Protein AF-A0A6I8MCB2-F1 (afdb_monomer_lite)

Sequence (271 aa):
MLELLKKLDKKDSIDLNKEIKDISLDENNALFISRYIVENSKSIIREAYEVQNIGEEREISENLLFTLEEIKEKRNIEGIEDINLVQLINRGISKAIENIKVEFSLSDLIAETNLIVIEFYNKFFNTIDKKYVFSVFDVYVSIMQLQVQNKKIKEEYYNSMGILLYAMIQKELALKKSLDTILSEKNISKEYYNLLENHYENYEIDLDQDYEKKASEISKEFEFLYNSFLFDYIDSALLIDYLELSGVKSNLKGDEKEIINLLKRISEFEI

pLDDT: mean 90.1, std 8.57, range [53.59, 98.62]

Organism: NCBI:txid1130046

Foldseek 3Di:
DVVLVVVVVVALEDALLVSCLPPDDDLVRLLVVLCSCQVSVRHYDAFFDDDPDDFPPFDFDPLLVVQLVCLLVVVVCPPPPDPVLLLLLLLLLLLLLVQAFPLDASSVLSVVSNVVSVCCVVPPQVVDPPVCSSSSSNSSSNNVSSSVQSVVLVVVLVVQVLQLLLLVLVLVVVVVDDSVVSCVVVVHDPVSNVVSCVVCVPPDHDSVDDSVVVNVVSVVVSVNRSRHHLDDPVLSVVSSQSSCSVVDPHPPPPCVVVVVSSSRSSRVNND

Structure (mmCIF, N/CA/C/O backbone):
data_AF-A0A6I8MCB2-F1
#
_entry.id   AF-A0A6I8MCB2-F1
#
loop_
_atom_site.group_PDB
_atom_site.id
_atom_site.type_symbol
_atom_site.label_atom_id
_atom_site.label_alt_id
_atom_site.label_comp_id
_atom_site.label_asym_id
_atom_site.label_entity_id
_atom_site.label_seq_id
_atom_site.pdbx_PDB_ins_code
_atom_site.Cartn_x
_atom_site.Cartn_y
_atom_site.Cartn_z
_atom_site.occupancy
_atom_site.B_iso_or_equiv
_atom_site.auth_seq_id
_atom_site.auth_comp_id
_atom_site.auth_asym_id
_atom_site.auth_atom_id
_atom_site.pdbx_PDB_model_num
ATOM 1 N N . MET A 1 1 ? -15.750 -9.135 -5.110 1.00 80.31 1 MET A N 1
ATOM 2 C CA . MET A 1 1 ? -15.397 -9.484 -6.507 1.00 80.31 1 MET A CA 1
ATOM 3 C C . MET A 1 1 ? -16.466 -9.058 -7.523 1.00 80.31 1 MET A C 1
ATOM 5 O O . MET A 1 1 ? -16.229 -8.110 -8.256 1.00 80.31 1 MET A O 1
ATOM 9 N N . LEU A 1 2 ? -17.669 -9.651 -7.542 1.00 79.00 2 LEU A N 1
ATOM 10 C CA . LEU A 1 2 ? -18.753 -9.270 -8.479 1.00 79.00 2 LEU A CA 1
ATOM 11 C C . LEU A 1 2 ? -19.106 -7.770 -8.476 1.00 79.00 2 LEU A C 1
ATOM 13 O O . LEU A 1 2 ? -19.371 -7.195 -9.527 1.00 79.00 2 LEU A O 1
ATOM 17 N N . GLU A 1 3 ? -19.107 -7.126 -7.309 1.00 82.31 3 GLU A N 1
ATOM 18 C CA . GLU A 1 3 ? -19.373 -5.686 -7.208 1.00 82.31 3 GLU A CA 1
ATOM 19 C C . GLU A 1 3 ? -18.261 -4.828 -7.817 1.00 82.31 3 GLU A C 1
ATOM 21 O O . GLU A 1 3 ? -18.563 -3.852 -8.497 1.00 82.31 3 GLU A O 1
ATOM 26 N N . LEU A 1 4 ? -16.997 -5.225 -7.642 1.00 84.38 4 LEU A N 1
ATOM 27 C CA . LEU A 1 4 ? -15.845 -4.546 -8.236 1.00 84.38 4 LEU A CA 1
ATOM 28 C C . LEU A 1 4 ? -15.924 -4.581 -9.770 1.00 84.38 4 LEU A C 1
ATOM 30 O O . LEU A 1 4 ? -15.764 -3.547 -10.410 1.00 84.38 4 LEU A O 1
ATOM 34 N N . LEU A 1 5 ? -16.284 -5.729 -10.356 1.00 84.00 5 LEU A N 1
ATOM 35 C CA . LEU A 1 5 ? -16.492 -5.846 -11.807 1.00 84.00 5 LEU A CA 1
ATOM 36 C C . LEU A 1 5 ? -17.641 -4.971 -12.296 1.00 84.00 5 LEU A C 1
ATOM 38 O O . LEU A 1 5 ? -17.473 -4.207 -13.237 1.00 84.00 5 LEU A O 1
ATOM 42 N N . LYS A 1 6 ? -18.784 -4.988 -11.599 1.00 85.31 6 LYS A N 1
ATOM 43 C CA . LYS A 1 6 ? -19.915 -4.113 -11.944 1.00 85.31 6 LYS A CA 1
ATOM 44 C C . LYS A 1 6 ? -19.546 -2.629 -11.910 1.00 85.31 6 LYS A C 1
ATOM 46 O O . LYS A 1 6 ? -20.150 -1.844 -12.639 1.00 85.31 6 LYS A O 1
ATOM 51 N N . LYS A 1 7 ? -18.625 -2.219 -11.032 1.00 84.81 7 LYS A N 1
ATOM 52 C CA . LYS A 1 7 ? -18.124 -0.840 -10.990 1.00 84.81 7 LYS A CA 1
ATOM 53 C C . LYS A 1 7 ? -17.158 -0.561 -12.143 1.00 84.81 7 LYS A C 1
ATOM 55 O O . LYS A 1 7 ? -17.316 0.468 -12.795 1.00 84.81 7 LYS A O 1
ATOM 60 N N . LEU A 1 8 ? -16.236 -1.483 -12.424 1.00 85.88 8 LEU A N 1
ATOM 61 C CA . LEU A 1 8 ? -15.307 -1.418 -13.558 1.00 85.88 8 LEU A CA 1
ATOM 62 C C . LEU A 1 8 ? -16.030 -1.338 -14.913 1.00 85.88 8 LEU A C 1
ATOM 64 O O . LEU A 1 8 ? -15.591 -0.612 -15.799 1.00 85.88 8 LEU A O 1
ATOM 68 N N . ASP A 1 9 ? -17.172 -2.011 -15.061 1.00 86.94 9 ASP A N 1
ATOM 69 C CA . ASP A 1 9 ? -17.997 -1.943 -16.275 1.00 86.94 9 ASP A CA 1
ATOM 70 C C . ASP A 1 9 ? -18.607 -0.555 -16.497 1.00 86.94 9 ASP A C 1
ATOM 72 O O . ASP A 1 9 ? -18.795 -0.122 -17.631 1.00 86.94 9 ASP A O 1
ATOM 76 N N . LYS A 1 10 ? -18.941 0.146 -15.409 1.00 89.25 10 LYS A N 1
ATOM 77 C CA . LYS A 1 10 ? -19.691 1.411 -15.443 1.00 89.25 10 LYS A CA 1
ATOM 78 C C . LYS A 1 10 ? -18.816 2.656 -15.486 1.00 89.25 10 LYS A C 1
ATOM 80 O O . LYS A 1 10 ? -19.334 3.728 -15.787 1.00 89.25 10 LYS A O 1
ATOM 85 N N . LYS A 1 11 ? -17.542 2.542 -15.116 1.00 88.12 11 LYS A N 1
ATOM 86 C CA . LYS A 1 11 ? -16.610 3.668 -15.032 1.00 88.12 11 LYS A CA 1
ATOM 87 C C . LYS A 1 11 ? -15.443 3.449 -15.981 1.00 88.12 11 LYS A C 1
ATOM 89 O O . LYS A 1 11 ? -14.939 2.336 -16.082 1.00 88.12 11 LYS A O 1
ATOM 94 N N . ASP A 1 12 ? -14.990 4.510 -16.635 1.00 89.69 12 ASP A N 1
ATOM 95 C CA . ASP A 1 12 ? -13.782 4.470 -17.472 1.00 89.69 12 ASP A CA 1
ATOM 96 C C . ASP A 1 12 ? -12.508 4.761 -16.681 1.00 89.69 12 ASP A C 1
ATOM 98 O O . ASP A 1 12 ? -11.413 4.454 -17.144 1.00 89.69 12 ASP A O 1
ATOM 102 N N . SER A 1 13 ? -12.654 5.290 -15.465 1.00 91.38 13 SER A N 1
ATOM 103 C CA . SER A 1 13 ? -11.574 5.478 -14.507 1.00 91.38 13 SER A CA 1
ATOM 104 C C . SER A 1 13 ? -11.831 4.739 -13.194 1.00 91.38 13 SER A C 1
ATOM 106 O O . SER A 1 13 ? -12.975 4.600 -12.747 1.00 91.38 13 SER A O 1
ATOM 108 N N . ILE A 1 14 ? -10.754 4.270 -12.565 1.00 92.12 14 ILE A N 1
ATOM 109 C CA . ILE A 1 14 ? -10.784 3.562 -11.288 1.00 92.12 14 ILE A CA 1
ATOM 110 C C . ILE A 1 14 ? -9.725 4.097 -10.325 1.00 92.12 14 ILE A C 1
ATOM 112 O O . ILE A 1 14 ? -8.556 4.214 -10.678 1.00 92.12 14 ILE A O 1
ATOM 116 N N . ASP A 1 15 ? -10.145 4.367 -9.091 1.00 92.50 15 ASP A N 1
ATOM 117 C CA . ASP A 1 15 ? -9.240 4.527 -7.956 1.00 92.50 15 ASP A CA 1
ATOM 118 C C . ASP A 1 15 ? -9.058 3.165 -7.283 1.00 92.50 15 ASP A C 1
ATOM 120 O O . ASP A 1 15 ? -9.962 2.668 -6.606 1.00 92.50 15 ASP A O 1
ATOM 124 N N . LEU A 1 16 ? -7.905 2.534 -7.514 1.00 92.19 16 LEU A N 1
ATOM 125 C CA . LEU A 1 16 ? -7.636 1.194 -6.992 1.00 92.19 16 LEU A CA 1
ATOM 126 C C . LEU A 1 16 ? -7.695 1.160 -5.465 1.00 92.19 16 LEU A C 1
ATOM 128 O O . LEU A 1 16 ? -8.293 0.237 -4.921 1.00 92.19 16 LEU A O 1
ATOM 132 N N . ASN A 1 17 ? -7.145 2.170 -4.781 1.00 91.69 17 ASN A N 1
ATOM 133 C CA . ASN A 1 17 ? -7.107 2.215 -3.321 1.00 91.69 17 ASN A CA 1
ATOM 134 C C . ASN A 1 17 ? -8.520 2.221 -2.734 1.00 91.69 17 ASN A C 1
ATOM 136 O O . ASN A 1 17 ? -8.824 1.441 -1.835 1.00 91.69 17 ASN A O 1
ATOM 140 N N . LYS A 1 18 ? -9.412 3.049 -3.288 1.00 90.69 18 LYS A N 1
ATOM 141 C CA . LYS A 1 18 ? -10.808 3.110 -2.833 1.00 90.69 18 LYS A CA 1
ATOM 142 C C . LYS A 1 18 ? -11.569 1.826 -3.125 1.00 90.69 18 LYS A C 1
ATOM 144 O O . LYS A 1 18 ? -12.337 1.361 -2.286 1.00 90.69 18 LYS A O 1
ATOM 149 N N . GLU A 1 19 ? -11.393 1.261 -4.315 1.00 89.62 19 GLU A N 1
ATOM 150 C CA . GLU A 1 19 ? -12.205 0.125 -4.747 1.00 89.62 19 GLU A CA 1
ATOM 151 C C . GLU A 1 19 ? -11.780 -1.205 -4.104 1.00 89.62 19 GLU A C 1
ATOM 153 O O . GLU A 1 19 ? -12.621 -2.096 -3.963 1.00 89.62 19 GLU A O 1
ATOM 158 N N . ILE A 1 20 ? -10.524 -1.335 -3.659 1.00 89.56 20 ILE A N 1
ATOM 159 C CA . ILE A 1 20 ? -10.047 -2.515 -2.919 1.00 89.56 20 ILE A CA 1
ATOM 160 C C . ILE A 1 20 ? -10.062 -2.326 -1.39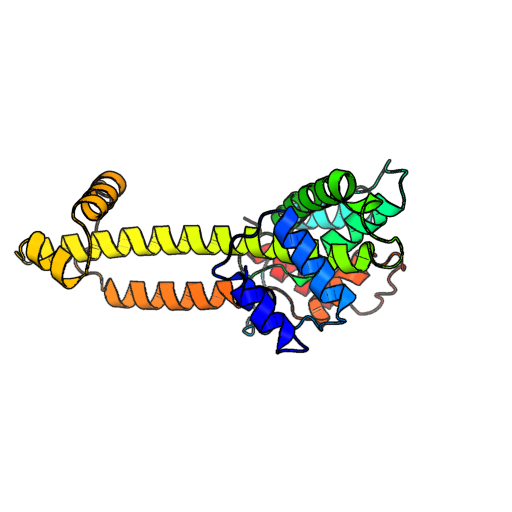7 1.00 89.56 20 ILE A C 1
ATOM 162 O O . ILE A 1 20 ? -9.637 -3.232 -0.685 1.00 89.56 20 ILE A O 1
ATOM 166 N N . LYS A 1 21 ? -10.583 -1.200 -0.876 1.00 85.62 21 LYS A N 1
ATOM 167 C CA . LYS A 1 21 ? -10.546 -0.877 0.562 1.00 85.62 21 LYS A CA 1
ATOM 168 C C . LYS A 1 21 ? -10.987 -2.021 1.445 1.00 85.62 21 LYS A C 1
ATOM 170 O O . LYS A 1 21 ? -10.246 -2.419 2.339 1.00 85.62 21 LYS A O 1
ATOM 175 N N . ASP A 1 22 ? -12.139 -2.602 1.151 1.00 82.38 22 ASP A N 1
ATOM 176 C CA . ASP A 1 22 ? -12.745 -3.661 1.961 1.00 82.38 22 ASP A CA 1
ATOM 177 C C . ASP A 1 22 ? -12.708 -5.031 1.280 1.00 82.38 22 ASP A C 1
ATOM 179 O O . ASP A 1 22 ? -13.496 -5.919 1.600 1.00 82.38 22 ASP A O 1
ATOM 183 N N . ILE A 1 23 ? -11.791 -5.212 0.325 1.00 85.31 23 ILE A N 1
ATOM 184 C CA . ILE A 1 23 ? -11.665 -6.444 -0.447 1.00 85.31 23 ILE A CA 1
ATOM 185 C C . ILE A 1 23 ? -10.236 -6.967 -0.325 1.00 85.31 23 ILE A C 1
ATOM 187 O O . ILE A 1 23 ? -9.282 -6.300 -0.705 1.00 85.31 23 ILE A O 1
ATOM 191 N N . SER A 1 24 ? -10.096 -8.202 0.154 1.00 86.31 24 SER A N 1
ATOM 192 C CA . SER A 1 24 ? -8.847 -8.951 0.027 1.00 86.31 24 SER A CA 1
ATOM 193 C C . SER A 1 24 ? -8.894 -9.756 -1.270 1.00 86.31 24 SER A C 1
ATOM 195 O O . SER A 1 24 ? -9.764 -10.616 -1.431 1.00 86.31 24 SER A O 1
ATOM 197 N N . LEU A 1 25 ? -8.012 -9.434 -2.217 1.00 91.69 25 LEU A N 1
ATOM 198 C CA . LEU A 1 25 ? -7.821 -10.219 -3.433 1.00 91.69 25 LEU A CA 1
ATOM 199 C C . LEU A 1 25 ? -6.611 -11.133 -3.242 1.00 91.69 25 LEU A C 1
ATOM 201 O O . LEU A 1 25 ? -5.551 -10.683 -2.809 1.00 91.69 25 LEU A O 1
ATOM 205 N N . ASP A 1 26 ? -6.776 -12.409 -3.575 1.00 94.19 26 ASP A N 1
ATOM 206 C CA . ASP A 1 26 ? -5.635 -13.296 -3.793 1.00 94.19 26 ASP A CA 1
ATOM 207 C C . ASP A 1 26 ? -4.937 -12.966 -5.125 1.00 94.19 26 ASP A C 1
ATOM 209 O O . ASP A 1 26 ? -5.446 -12.199 -5.947 1.00 94.19 26 ASP A O 1
ATOM 213 N N . GLU A 1 27 ? -3.775 -13.574 -5.355 1.00 94.81 27 GLU A N 1
ATOM 214 C CA . GLU A 1 27 ? -2.953 -13.367 -6.554 1.00 94.81 27 GLU A CA 1
ATOM 215 C C . GLU A 1 27 ? -3.732 -13.598 -7.864 1.00 94.81 27 GLU A C 1
ATOM 217 O O . GLU A 1 27 ? -3.597 -12.846 -8.829 1.00 94.81 27 GLU A O 1
ATOM 222 N N . ASN A 1 28 ? -4.591 -14.619 -7.913 1.00 96.00 28 ASN A N 1
ATOM 223 C CA . ASN A 1 28 ? -5.339 -14.951 -9.126 1.00 96.00 28 ASN A CA 1
ATOM 224 C C . ASN A 1 28 ? -6.430 -13.915 -9.414 1.00 96.00 28 ASN A C 1
ATOM 226 O O . ASN A 1 28 ? -6.621 -13.507 -10.562 1.00 96.00 28 ASN A O 1
ATOM 230 N N . ASN A 1 29 ? -7.143 -13.470 -8.379 1.00 95.62 29 ASN A N 1
ATOM 231 C CA . ASN A 1 29 ? -8.163 -12.435 -8.497 1.00 95.62 29 ASN A CA 1
ATOM 232 C C . ASN A 1 29 ? -7.539 -11.069 -8.806 1.00 95.62 29 ASN A C 1
ATOM 234 O O . ASN A 1 29 ? -8.083 -10.333 -9.632 1.00 95.62 29 ASN A O 1
ATOM 238 N N . ALA A 1 30 ? -6.388 -10.748 -8.209 1.00 96.62 30 ALA A N 1
ATOM 239 C CA . ALA A 1 30 ? -5.619 -9.556 -8.544 1.00 96.62 30 ALA A CA 1
ATOM 240 C C . ALA A 1 30 ? -5.191 -9.585 -10.019 1.00 96.62 30 ALA A C 1
ATOM 242 O O . ALA A 1 30 ? -5.454 -8.630 -10.747 1.00 96.62 30 ALA A O 1
ATOM 243 N N . LEU A 1 31 ? -4.642 -10.706 -10.506 1.00 97.56 31 LEU A N 1
ATOM 244 C CA . LEU A 1 31 ? -4.282 -10.868 -11.918 1.00 97.56 31 LEU A CA 1
ATOM 245 C C . LEU A 1 31 ? -5.493 -10.699 -12.843 1.00 97.56 31 LEU A C 1
ATOM 247 O O . LEU A 1 31 ? -5.403 -10.018 -13.866 1.00 97.56 31 LEU A O 1
ATOM 251 N N . PHE A 1 32 ? -6.624 -11.315 -12.495 1.00 95.94 32 PHE A N 1
ATOM 252 C CA . PHE A 1 32 ? -7.854 -11.210 -13.273 1.00 95.94 32 PHE A CA 1
ATOM 253 C C . PHE A 1 32 ? -8.325 -9.755 -13.395 1.00 95.94 32 PHE A C 1
ATOM 255 O O . PHE A 1 32 ? -8.611 -9.294 -14.501 1.00 95.94 32 PHE A O 1
ATOM 262 N N . ILE A 1 33 ? -8.346 -9.010 -12.284 1.00 95.50 33 ILE A N 1
ATOM 263 C CA . ILE A 1 33 ? -8.689 -7.583 -12.282 1.00 95.50 33 ILE A CA 1
ATOM 264 C C . ILE A 1 33 ? -7.704 -6.767 -13.116 1.00 95.50 33 ILE A C 1
ATOM 266 O O . ILE A 1 33 ? -8.131 -5.942 -13.924 1.00 95.50 33 ILE A O 1
ATOM 270 N N . SER A 1 34 ? -6.406 -7.020 -12.976 1.00 97.00 34 SER A N 1
ATOM 271 C CA . SER A 1 34 ? -5.374 -6.312 -13.732 1.00 97.00 34 SER A CA 1
ATOM 272 C C . SER A 1 34 ? -5.523 -6.502 -15.234 1.00 97.00 34 SER A C 1
ATOM 274 O O . SER A 1 34 ? -5.457 -5.536 -15.994 1.00 97.00 34 SER A O 1
ATOM 276 N N . ARG A 1 35 ? -5.794 -7.735 -15.673 1.00 96.06 35 ARG A N 1
ATOM 277 C CA . ARG A 1 35 ? -6.097 -8.025 -17.077 1.00 96.06 35 ARG A CA 1
ATOM 278 C C . ARG A 1 35 ? -7.350 -7.301 -17.534 1.00 96.06 35 ARG A C 1
ATOM 280 O O . ARG A 1 35 ? -7.314 -6.657 -18.574 1.00 96.06 35 ARG A O 1
ATOM 287 N N . TYR A 1 36 ? -8.417 -7.347 -16.738 1.00 94.56 36 TYR A N 1
ATOM 288 C CA . TYR A 1 36 ? -9.669 -6.678 -17.068 1.00 94.56 36 TYR A CA 1
ATOM 289 C C . TYR A 1 36 ? -9.478 -5.172 -17.290 1.00 94.56 36 TYR A C 1
ATOM 291 O O . TYR A 1 36 ? -9.953 -4.630 -18.287 1.00 94.56 36 TYR A O 1
ATOM 299 N N . ILE A 1 37 ? -8.752 -4.504 -16.390 1.00 95.38 37 ILE A N 1
ATOM 300 C CA . ILE A 1 37 ? -8.445 -3.070 -16.472 1.00 95.38 37 ILE A CA 1
ATOM 301 C C . ILE A 1 37 ? -7.675 -2.750 -17.758 1.00 95.38 37 ILE A C 1
ATOM 303 O O . ILE A 1 37 ? -8.064 -1.840 -18.490 1.00 95.38 37 ILE A O 1
ATOM 307 N N . VAL A 1 38 ? -6.624 -3.515 -18.065 1.00 95.81 38 VAL A N 1
ATOM 308 C CA . VAL A 1 38 ? -5.769 -3.277 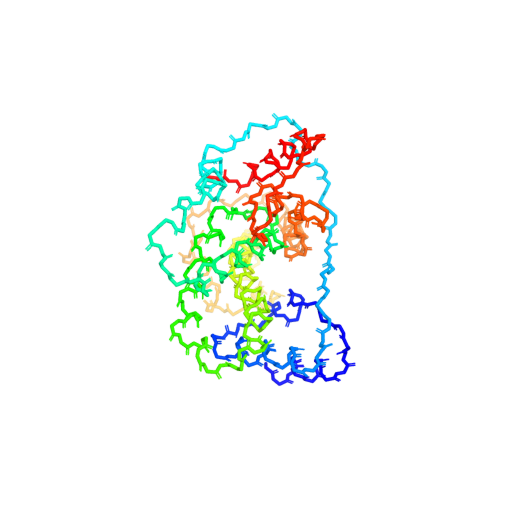-19.239 1.00 95.81 38 VAL A CA 1
ATOM 309 C C . VAL A 1 38 ? -6.496 -3.587 -20.548 1.00 95.81 38 VAL A C 1
ATOM 311 O O . VAL A 1 38 ? -6.480 -2.772 -21.468 1.00 95.81 38 VAL A O 1
ATOM 314 N N . GLU A 1 39 ? -7.165 -4.737 -20.638 1.00 93.19 39 GLU A N 1
ATOM 315 C CA . GLU A 1 39 ? -7.873 -5.180 -21.846 1.00 93.19 39 GLU A CA 1
ATOM 316 C C . GLU A 1 39 ? -9.043 -4.240 -22.194 1.00 93.19 39 GLU A C 1
ATOM 318 O O . GLU A 1 39 ? -9.321 -4.016 -23.372 1.00 93.19 39 GLU A O 1
ATOM 323 N N . ASN A 1 40 ? -9.667 -3.612 -21.189 1.00 92.88 40 ASN A N 1
ATOM 324 C CA . ASN A 1 40 ? -10.742 -2.631 -21.371 1.00 92.88 40 ASN A CA 1
ATOM 325 C C . ASN A 1 40 ? -10.267 -1.170 -21.324 1.00 92.88 40 ASN A C 1
ATOM 327 O O . ASN A 1 40 ? -11.101 -0.267 -21.275 1.00 92.88 40 ASN A O 1
ATOM 331 N N . SER A 1 41 ? -8.951 -0.924 -21.351 1.00 92.50 41 SER A N 1
ATOM 332 C CA . SER A 1 41 ? -8.355 0.423 -21.384 1.00 92.50 41 SER A CA 1
ATOM 333 C C . SER A 1 41 ? -8.883 1.361 -20.288 1.00 92.50 41 SER A C 1
ATOM 335 O O . SER A 1 41 ? -9.135 2.540 -20.532 1.00 92.50 41 SER A O 1
ATOM 337 N N . LYS A 1 42 ? -9.081 0.829 -19.078 1.00 93.06 42 LYS A N 1
ATOM 338 C CA . LYS A 1 42 ? -9.550 1.604 -17.928 1.00 93.06 42 LYS A CA 1
ATOM 339 C C . LYS A 1 42 ? -8.405 2.447 -17.371 1.00 93.06 42 LYS A C 1
ATOM 341 O O . LYS A 1 42 ? -7.314 1.938 -17.121 1.00 93.06 42 LYS A O 1
ATOM 346 N N . SER A 1 43 ? -8.664 3.731 -17.155 1.00 91.75 43 SER A N 1
ATOM 347 C CA . SER A 1 43 ? -7.697 4.664 -16.576 1.00 91.75 43 SER A CA 1
ATOM 348 C C . SER A 1 43 ? -7.578 4.445 -15.073 1.00 91.75 43 SER A C 1
ATOM 350 O O . SER A 1 43 ? -8.586 4.379 -14.373 1.00 91.75 43 SER A O 1
ATOM 352 N N . ILE A 1 44 ? -6.359 4.391 -14.549 1.00 91.56 44 ILE A N 1
ATOM 353 C CA . ILE A 1 44 ? -6.130 4.376 -13.102 1.00 91.56 44 ILE A CA 1
ATOM 354 C C . ILE A 1 44 ? -5.956 5.817 -12.635 1.00 91.56 44 ILE A C 1
ATOM 356 O O . ILE A 1 44 ? -5.160 6.566 -13.198 1.00 91.56 44 ILE A O 1
ATOM 360 N N . ILE A 1 45 ? -6.728 6.201 -11.625 1.00 90.81 45 ILE A N 1
ATOM 361 C CA . ILE A 1 45 ? -6.626 7.489 -10.942 1.00 90.81 45 ILE A CA 1
ATOM 362 C C . ILE A 1 45 ? -6.264 7.260 -9.477 1.00 90.81 45 ILE A C 1
ATOM 364 O O . ILE A 1 45 ? -6.434 6.163 -8.947 1.00 90.81 45 ILE A O 1
ATOM 368 N N . ARG A 1 46 ? -5.766 8.306 -8.824 1.00 86.94 46 ARG A N 1
ATOM 369 C CA . ARG A 1 46 ? -5.387 8.281 -7.413 1.00 86.94 46 ARG A CA 1
ATOM 370 C C . ARG A 1 46 ? -5.890 9.557 -6.756 1.00 86.94 46 ARG A C 1
ATOM 372 O O . ARG A 1 46 ? -5.274 10.608 -6.910 1.00 86.94 46 ARG A O 1
ATOM 379 N N . GLU A 1 47 ? -7.024 9.476 -6.069 1.00 84.00 47 GLU A N 1
ATOM 380 C CA . GLU A 1 47 ? -7.521 10.583 -5.256 1.00 84.00 47 GLU A CA 1
ATOM 381 C C . GLU A 1 47 ? -6.904 10.471 -3.862 1.00 84.00 47 GLU A C 1
ATOM 383 O O . GLU A 1 47 ? -7.095 9.470 -3.171 1.00 84.00 47 GLU A O 1
ATOM 388 N N . ALA A 1 48 ? -6.155 11.495 -3.460 1.00 87.56 48 ALA A N 1
ATOM 389 C CA . ALA A 1 48 ? -5.406 11.492 -2.212 1.00 87.56 48 ALA A CA 1
ATOM 390 C C . ALA A 1 48 ? -5.645 12.774 -1.416 1.00 87.56 48 ALA A C 1
ATOM 392 O O . ALA A 1 48 ? -5.913 13.829 -1.997 1.00 87.56 48 ALA A O 1
ATOM 393 N N . TYR A 1 49 ? -5.528 12.684 -0.093 1.00 85.50 49 TYR A N 1
ATOM 394 C CA . TYR A 1 49 ? -5.388 13.880 0.730 1.00 85.50 49 TYR A CA 1
ATOM 395 C C . TYR A 1 49 ? -3.997 14.486 0.562 1.00 85.50 49 TYR A C 1
ATOM 397 O O . TYR A 1 49 ? -3.016 13.783 0.320 1.00 85.50 49 TYR A O 1
ATOM 405 N N . GLU A 1 50 ? -3.934 15.808 0.685 1.00 79.12 50 GLU A N 1
ATOM 406 C CA . GLU A 1 50 ? -2.678 16.542 0.653 1.00 79.12 50 GLU A CA 1
ATOM 407 C C . GLU A 1 50 ? -1.910 16.307 1.956 1.00 79.12 50 GLU A C 1
ATOM 409 O O . GLU A 1 50 ? -2.449 16.466 3.056 1.00 79.12 50 GLU A O 1
ATOM 414 N N . VAL A 1 51 ? -0.644 15.929 1.821 1.00 78.81 51 VAL A N 1
ATOM 415 C CA . VAL A 1 51 ? 0.279 15.779 2.943 1.00 78.81 51 VAL A CA 1
ATOM 416 C C . VAL A 1 51 ? 1.002 17.111 3.104 1.00 78.81 51 VAL A C 1
ATOM 418 O O . VAL A 1 51 ? 1.795 17.497 2.250 1.00 78.81 51 VAL A O 1
ATOM 421 N N . GLN A 1 52 ? 0.684 17.852 4.166 1.00 69.00 52 GLN A N 1
ATOM 422 C CA . GLN A 1 52 ? 1.347 19.130 4.452 1.00 69.00 52 GLN A CA 1
ATOM 423 C C . GLN A 1 52 ? 2.827 18.903 4.755 1.00 69.00 52 GLN A C 1
ATOM 425 O O . GLN A 1 52 ? 3.139 17.892 5.360 1.00 69.00 52 GLN A O 1
ATOM 430 N N . ASN A 1 53 ? 3.709 19.837 4.374 1.00 56.62 53 ASN A N 1
ATOM 431 C CA . ASN A 1 53 ? 5.168 19.741 4.530 1.00 56.62 53 ASN A CA 1
ATOM 432 C C . ASN A 1 53 ? 5.603 19.161 5.884 1.00 56.62 53 ASN A C 1
ATOM 434 O O . ASN A 1 53 ? 5.606 19.850 6.906 1.00 56.62 53 ASN A O 1
ATOM 438 N N . ILE A 1 54 ? 6.035 17.907 5.848 1.00 58.50 54 ILE A N 1
ATOM 439 C CA . ILE A 1 54 ? 6.672 17.200 6.950 1.00 58.50 54 ILE A CA 1
ATOM 440 C C . ILE A 1 54 ? 8.158 17.102 6.542 1.00 58.50 54 ILE A C 1
ATOM 442 O O . ILE A 1 54 ? 8.460 16.641 5.446 1.00 58.50 54 ILE A O 1
ATOM 446 N N . GLY A 1 55 ? 9.093 17.670 7.315 1.00 54.72 55 GLY A N 1
ATOM 447 C CA . GLY A 1 55 ? 10.506 17.262 7.208 1.00 54.72 55 GLY A CA 1
ATOM 448 C C . GLY A 1 55 ? 11.565 18.178 6.583 1.00 54.72 55 GLY A C 1
ATOM 449 O O . GLY A 1 55 ? 12.571 17.663 6.098 1.00 54.72 55 GLY A O 1
ATOM 450 N N . GLU A 1 56 ? 11.468 19.512 6.646 1.00 55.34 56 GLU A N 1
ATOM 451 C CA . GLU A 1 56 ? 12.617 20.353 6.229 1.00 55.34 56 GLU A CA 1
ATOM 452 C C . GLU A 1 56 ? 13.875 20.138 7.113 1.00 55.34 56 GLU A C 1
ATOM 454 O O . GLU A 1 56 ? 15.013 20.220 6.627 1.00 55.34 56 GLU A O 1
ATOM 459 N N . GLU A 1 57 ? 13.687 19.778 8.389 1.00 60.88 57 GLU A N 1
ATOM 460 C CA . GLU A 1 57 ? 14.753 19.686 9.402 1.00 60.88 57 GLU A CA 1
ATOM 461 C C . GLU A 1 57 ? 15.246 18.259 9.720 1.00 60.88 57 GLU A C 1
ATOM 463 O O . GLU A 1 57 ? 16.116 18.106 10.575 1.00 60.88 57 GLU A O 1
ATOM 468 N N . ARG A 1 58 ? 14.744 17.206 9.056 1.00 67.81 58 ARG A N 1
ATOM 469 C CA . ARG A 1 58 ? 15.140 15.821 9.386 1.00 67.81 58 ARG A CA 1
ATOM 470 C C . ARG A 1 58 ? 16.433 15.368 8.707 1.00 67.81 58 ARG A C 1
ATOM 472 O O . ARG A 1 58 ? 16.788 15.835 7.622 1.00 67.81 58 ARG A O 1
ATOM 479 N N . GLU A 1 59 ? 17.121 14.437 9.366 1.00 77.31 59 GLU A N 1
ATOM 480 C CA . GLU A 1 59 ? 18.232 13.672 8.795 1.00 77.31 59 GLU A CA 1
ATOM 481 C C . GLU A 1 59 ? 17.705 12.564 7.873 1.00 77.31 59 GLU A C 1
ATOM 483 O O . GLU A 1 59 ? 16.581 12.086 8.031 1.00 77.31 59 GLU A O 1
ATOM 488 N N . ILE A 1 60 ? 18.512 12.180 6.880 1.00 81.44 60 ILE A N 1
ATOM 489 C CA . ILE A 1 60 ? 18.164 11.099 5.955 1.00 81.44 60 ILE A CA 1
ATOM 490 C C . ILE A 1 60 ? 18.468 9.761 6.640 1.00 81.44 60 ILE A C 1
ATOM 492 O O . ILE A 1 60 ? 19.562 9.581 7.167 1.00 81.44 60 ILE A O 1
ATOM 496 N N . SER A 1 61 ? 17.518 8.828 6.610 1.00 83.50 61 SER A N 1
ATOM 497 C CA . SER A 1 61 ? 17.656 7.482 7.165 1.00 83.50 61 SER A CA 1
ATOM 498 C C . SER A 1 61 ? 18.787 6.735 6.460 1.00 83.50 61 SER A C 1
ATOM 500 O O . SER A 1 61 ? 18.813 6.651 5.230 1.00 83.50 61 SER A O 1
ATOM 502 N N . GLU A 1 62 ? 19.712 6.166 7.236 1.00 84.94 62 GLU A N 1
ATOM 503 C CA . GLU A 1 62 ? 20.837 5.391 6.701 1.00 84.94 62 GLU A CA 1
ATOM 504 C C . GLU A 1 62 ? 20.357 4.158 5.923 1.00 84.94 62 GLU A C 1
ATOM 506 O O . GLU A 1 62 ? 20.896 3.856 4.860 1.00 84.94 62 GLU A O 1
ATOM 511 N N . ASN A 1 63 ? 19.311 3.476 6.409 1.00 85.25 63 ASN A N 1
ATOM 512 C CA . ASN A 1 63 ? 18.743 2.298 5.747 1.00 85.25 63 ASN A CA 1
ATOM 513 C C . ASN A 1 63 ? 18.108 2.660 4.396 1.00 85.25 63 ASN A C 1
ATOM 515 O O . ASN A 1 63 ? 18.342 2.006 3.375 1.00 85.25 63 ASN A O 1
ATOM 519 N N . LEU A 1 64 ? 17.346 3.755 4.373 1.00 86.81 64 LEU A N 1
ATOM 520 C CA . LEU A 1 64 ? 16.781 4.269 3.135 1.00 86.81 64 LEU A CA 1
ATOM 521 C C . LEU A 1 64 ? 17.885 4.644 2.149 1.00 86.81 64 LEU A C 1
ATOM 523 O O . LEU A 1 64 ? 17.825 4.252 0.985 1.00 86.81 64 LEU A O 1
ATOM 527 N N . LEU A 1 65 ? 18.884 5.403 2.606 1.00 87.31 65 LEU A N 1
ATOM 528 C CA . LEU A 1 65 ? 19.984 5.841 1.759 1.00 87.31 65 LEU A CA 1
ATOM 529 C C . LEU A 1 65 ? 20.704 4.636 1.154 1.00 87.31 65 LEU A C 1
ATOM 531 O O . LEU A 1 65 ? 20.882 4.592 -0.059 1.00 87.31 65 LEU A O 1
ATOM 535 N N . PHE A 1 66 ? 21.019 3.634 1.975 1.00 89.88 66 PHE A N 1
ATOM 536 C CA . PHE A 1 66 ? 21.630 2.389 1.529 1.00 89.88 66 PHE A CA 1
ATOM 537 C C . PHE A 1 66 ? 20.788 1.692 0.449 1.00 89.88 66 PHE A C 1
ATOM 539 O O . PHE A 1 66 ? 21.299 1.388 -0.630 1.00 89.88 66 PHE A O 1
ATOM 546 N N . THR A 1 67 ? 19.485 1.516 0.693 1.00 91.62 67 THR A N 1
ATOM 547 C CA . THR A 1 67 ? 18.552 0.887 -0.259 1.00 91.62 67 THR A CA 1
ATOM 548 C C . THR A 1 67 ? 18.511 1.643 -1.592 1.00 91.62 67 THR A C 1
ATOM 550 O O . THR A 1 67 ? 18.579 1.049 -2.671 1.00 91.62 67 THR A O 1
ATOM 553 N N . LEU A 1 68 ? 18.420 2.973 -1.546 1.00 92.56 68 LEU A N 1
ATOM 554 C CA . LEU A 1 68 ? 18.348 3.805 -2.745 1.00 92.56 68 LEU A CA 1
ATOM 555 C C . LEU A 1 68 ? 19.683 3.865 -3.498 1.00 92.56 68 LEU A C 1
ATOM 557 O O . LEU A 1 68 ? 19.680 3.901 -4.729 1.00 92.56 68 LEU A O 1
ATOM 561 N N . GLU A 1 69 ? 20.815 3.839 -2.793 1.00 91.62 69 GLU A N 1
ATOM 562 C CA . GLU A 1 69 ? 22.145 3.724 -3.395 1.00 91.62 69 GLU A CA 1
ATOM 563 C C . GLU A 1 69 ? 22.321 2.384 -4.113 1.00 91.62 69 GLU A C 1
ATOM 565 O O . GLU A 1 69 ? 22.785 2.369 -5.252 1.00 91.62 69 GLU A O 1
ATOM 570 N N . GLU A 1 70 ? 21.885 1.267 -3.519 1.00 94.56 70 GLU A N 1
ATOM 571 C CA . GLU A 1 70 ? 21.912 -0.039 -4.188 1.00 94.56 70 GLU A CA 1
ATOM 572 C C . GLU A 1 70 ? 21.113 -0.044 -5.492 1.00 94.56 70 GLU A C 1
ATOM 574 O O . GLU A 1 70 ? 21.574 -0.586 -6.501 1.00 94.56 70 GLU A O 1
ATOM 579 N N . ILE A 1 71 ? 19.937 0.586 -5.493 1.00 95.12 71 ILE A N 1
ATOM 580 C CA . ILE A 1 71 ? 19.097 0.716 -6.687 1.00 95.12 71 ILE A CA 1
ATOM 581 C C . ILE A 1 71 ? 19.764 1.620 -7.723 1.00 95.12 71 ILE A C 1
ATOM 583 O O . ILE A 1 71 ? 19.808 1.287 -8.909 1.00 95.12 71 ILE A O 1
ATOM 587 N N . LYS A 1 72 ? 20.299 2.765 -7.295 1.00 91.50 72 LYS A N 1
ATOM 588 C CA . LYS A 1 72 ? 20.937 3.737 -8.186 1.00 91.50 72 LYS A CA 1
ATOM 589 C C . LYS A 1 72 ? 22.190 3.171 -8.849 1.00 91.50 72 LYS A C 1
ATOM 591 O O . LYS A 1 72 ? 22.404 3.377 -10.040 1.00 91.50 72 LYS A O 1
ATOM 596 N N . GLU A 1 73 ? 22.985 2.413 -8.103 1.00 93.12 73 GLU A N 1
ATOM 597 C CA . GLU A 1 73 ? 24.178 1.726 -8.603 1.00 93.12 73 GLU A CA 1
ATOM 598 C C . GLU A 1 73 ? 23.863 0.412 -9.336 1.00 93.12 73 GLU A C 1
ATOM 600 O O . GLU A 1 73 ? 24.778 -0.250 -9.823 1.00 93.12 73 GLU A O 1
ATOM 605 N N . LYS A 1 74 ? 22.580 0.039 -9.452 1.00 93.44 74 LYS A N 1
ATOM 606 C CA . LYS A 1 74 ? 22.101 -1.206 -10.077 1.00 93.44 74 LYS A CA 1
ATOM 607 C C . LYS A 1 74 ? 22.602 -2.485 -9.390 1.00 93.44 74 LYS A C 1
ATOM 609 O O . LYS A 1 74 ? 22.517 -3.562 -9.977 1.00 93.44 74 LYS A O 1
ATOM 614 N N . ARG A 1 75 ? 23.064 -2.394 -8.137 1.00 94.06 75 ARG A N 1
ATOM 615 C CA . ARG A 1 75 ? 23.489 -3.550 -7.323 1.00 94.06 75 ARG A CA 1
ATOM 616 C C . ARG A 1 75 ? 22.318 -4.485 -7.019 1.00 94.06 75 ARG A C 1
ATOM 618 O O . ARG A 1 75 ? 22.484 -5.697 -7.006 1.00 94.06 75 ARG A O 1
ATOM 625 N N . ASN A 1 76 ? 21.109 -3.939 -6.877 1.00 92.62 76 ASN A N 1
ATOM 626 C CA . ASN A 1 76 ? 19.886 -4.708 -6.614 1.00 92.62 76 ASN A CA 1
ATOM 627 C C . ASN A 1 76 ? 19.477 -5.672 -7.750 1.00 92.62 76 ASN A C 1
ATOM 629 O O . ASN A 1 76 ? 18.639 -6.546 -7.544 1.00 92.62 76 ASN A O 1
ATOM 633 N N . ILE A 1 77 ? 20.032 -5.496 -8.951 1.00 94.19 77 ILE A N 1
ATOM 634 C CA . ILE A 1 77 ? 19.784 -6.344 -10.127 1.00 94.19 77 ILE A CA 1
ATOM 635 C C . ILE A 1 77 ? 21.073 -6.977 -10.668 1.00 94.19 77 ILE A C 1
ATOM 637 O O . ILE A 1 77 ? 21.075 -7.559 -11.755 1.00 94.19 77 ILE A O 1
ATOM 641 N N . GLU A 1 78 ? 22.179 -6.859 -9.931 1.00 94.00 78 GLU A N 1
ATOM 642 C CA . GLU A 1 78 ? 23.463 -7.420 -10.329 1.00 94.00 78 GLU A CA 1
ATOM 643 C C . GLU A 1 78 ? 23.370 -8.951 -10.436 1.00 94.00 78 GLU A C 1
ATOM 645 O O . GLU A 1 78 ? 22.823 -9.633 -9.572 1.00 94.00 78 GLU A O 1
ATOM 650 N N . GLY A 1 79 ? 23.880 -9.505 -11.538 1.00 93.19 79 GLY A N 1
ATOM 651 C CA . GLY A 1 79 ? 23.843 -10.947 -11.802 1.00 93.19 79 GLY A CA 1
ATOM 652 C C . GLY A 1 79 ? 22.515 -11.490 -12.347 1.00 93.19 79 GLY A C 1
ATOM 653 O O . GLY A 1 79 ? 22.439 -12.683 -12.638 1.00 93.19 79 GLY A O 1
ATOM 654 N N . ILE A 1 80 ? 21.483 -10.657 -12.542 1.00 95.12 80 ILE A N 1
ATOM 655 C CA . ILE A 1 80 ? 20.232 -11.082 -13.188 1.00 95.12 80 ILE A CA 1
ATOM 656 C C . ILE A 1 80 ? 20.368 -10.969 -14.712 1.00 95.12 80 ILE A C 1
ATOM 658 O O . ILE A 1 80 ? 20.367 -9.876 -15.274 1.00 95.12 80 ILE A O 1
ATOM 662 N N . GLU A 1 81 ? 20.452 -12.112 -15.398 1.00 95.25 81 GLU A N 1
ATOM 663 C CA . GLU A 1 81 ? 20.598 -12.155 -16.863 1.00 95.25 81 GLU A CA 1
ATOM 664 C C . GLU A 1 81 ? 19.276 -11.926 -17.622 1.00 95.25 81 GLU A C 1
ATOM 666 O O . GLU A 1 81 ? 19.289 -11.444 -18.758 1.00 95.25 81 GLU A O 1
ATOM 671 N N . ASP A 1 82 ? 18.121 -12.261 -17.027 1.00 96.56 82 ASP A N 1
ATOM 672 C CA . ASP A 1 82 ? 16.825 -12.079 -17.692 1.00 96.56 82 ASP A CA 1
ATOM 673 C C . ASP A 1 82 ? 16.379 -10.612 -17.661 1.00 96.56 82 ASP A C 1
ATOM 675 O O . ASP A 1 82 ? 15.917 -10.084 -16.647 1.00 96.56 82 ASP A O 1
ATOM 679 N N . ILE A 1 83 ? 16.446 -9.976 -18.831 1.00 94.94 83 ILE A N 1
ATOM 680 C CA . ILE A 1 83 ? 16.037 -8.588 -19.037 1.00 94.94 83 ILE A CA 1
ATOM 681 C C . ILE A 1 83 ? 14.570 -8.320 -18.674 1.00 94.94 83 ILE A C 1
ATOM 683 O O . ILE A 1 83 ? 14.250 -7.222 -18.223 1.00 94.94 83 ILE A O 1
ATOM 687 N N . ASN A 1 84 ? 13.671 -9.294 -18.839 1.00 96.38 84 ASN A N 1
ATOM 688 C CA . ASN A 1 84 ? 12.267 -9.130 -18.472 1.00 96.38 84 ASN A CA 1
ATOM 689 C C . ASN A 1 84 ? 12.107 -9.095 -16.955 1.00 96.38 84 ASN A C 1
ATOM 691 O O . ASN A 1 84 ? 11.345 -8.275 -16.453 1.00 96.38 84 ASN A O 1
ATOM 695 N N . LEU A 1 85 ? 12.839 -9.942 -16.226 1.00 97.38 85 LEU A N 1
ATOM 696 C CA . LEU A 1 85 ? 12.821 -9.922 -14.766 1.00 97.38 85 LEU A CA 1
ATOM 697 C C . LEU A 1 85 ? 13.369 -8.590 -14.241 1.00 97.38 85 LEU A C 1
ATOM 699 O O . LEU A 1 85 ? 12.727 -7.958 -13.408 1.00 97.38 85 LEU A O 1
ATOM 703 N N . VAL A 1 86 ? 14.481 -8.105 -14.803 1.00 96.81 86 VAL A N 1
ATOM 704 C CA . VAL A 1 86 ? 15.024 -6.771 -14.488 1.00 96.81 86 VAL A CA 1
ATOM 705 C C . VAL A 1 86 ? 13.994 -5.665 -14.755 1.00 96.81 86 VAL A C 1
ATOM 707 O O . VAL A 1 86 ? 13.810 -4.771 -13.928 1.00 96.81 86 VAL A O 1
ATOM 710 N N . GLN A 1 87 ? 13.279 -5.730 -15.882 1.00 96.75 87 GLN A N 1
ATOM 711 C CA . GLN A 1 87 ? 12.218 -4.769 -16.198 1.00 96.75 87 GLN A CA 1
ATOM 712 C C . GLN A 1 87 ? 11.062 -4.824 -15.194 1.00 96.75 87 GLN A C 1
ATOM 714 O O . GLN A 1 87 ? 10.566 -3.770 -14.798 1.00 96.75 87 GLN A O 1
ATOM 719 N N . LEU A 1 88 ? 10.637 -6.013 -14.757 1.00 98.19 88 LEU A N 1
ATOM 720 C CA . LEU A 1 88 ? 9.599 -6.144 -13.733 1.00 98.19 88 LEU A CA 1
ATOM 721 C C . LEU A 1 88 ? 10.060 -5.595 -12.380 1.00 98.19 88 LEU A C 1
ATOM 723 O O . LEU A 1 88 ? 9.284 -4.892 -11.741 1.00 98.19 88 LEU A O 1
ATOM 727 N N . ILE A 1 89 ? 11.309 -5.848 -11.970 1.00 98.12 89 ILE A N 1
ATOM 728 C CA . ILE A 1 89 ? 11.878 -5.303 -10.724 1.00 98.12 89 ILE A CA 1
ATOM 729 C C . ILE A 1 89 ? 11.822 -3.774 -10.752 1.00 98.12 89 ILE A C 1
ATOM 731 O O . ILE A 1 89 ? 11.228 -3.162 -9.866 1.00 98.12 89 ILE A O 1
ATOM 735 N N . ASN A 1 90 ? 12.354 -3.148 -11.806 1.00 97.69 90 ASN A N 1
ATOM 736 C CA . ASN A 1 90 ? 12.369 -1.689 -11.909 1.00 97.69 90 ASN A CA 1
ATOM 737 C C . ASN A 1 90 ? 10.954 -1.093 -11.900 1.00 97.69 90 ASN A C 1
ATOM 739 O O . ASN A 1 90 ? 10.701 -0.119 -11.195 1.00 97.69 90 ASN A O 1
ATOM 743 N N . ARG A 1 91 ? 10.016 -1.704 -12.638 1.00 98.00 91 ARG A N 1
ATOM 744 C CA . ARG A 1 91 ? 8.607 -1.275 -12.663 1.00 98.00 91 ARG A CA 1
ATOM 745 C C . ARG A 1 91 ? 7.932 -1.455 -11.307 1.00 98.00 91 ARG A C 1
ATOM 747 O O . ARG A 1 91 ? 7.176 -0.582 -10.895 1.00 98.00 91 ARG A O 1
ATOM 754 N N . GLY A 1 92 ? 8.226 -2.547 -10.605 1.00 98.44 92 GLY A N 1
ATOM 755 C CA . GLY A 1 92 ? 7.736 -2.799 -9.255 1.00 98.44 92 GLY A CA 1
ATOM 756 C C . GLY A 1 92 ? 8.182 -1.702 -8.295 1.00 98.44 92 GLY A C 1
ATOM 757 O O . GLY A 1 92 ? 7.340 -1.107 -7.625 1.00 98.44 92 GLY A O 1
ATOM 758 N N . ILE A 1 93 ? 9.478 -1.376 -8.289 1.00 98.38 93 ILE A N 1
ATOM 759 C CA . ILE A 1 93 ? 10.039 -0.298 -7.460 1.00 98.38 93 ILE A CA 1
ATOM 760 C C . ILE A 1 93 ? 9.411 1.053 -7.829 1.00 98.38 93 ILE A C 1
ATOM 762 O O . ILE A 1 93 ? 9.007 1.797 -6.938 1.00 98.38 93 ILE A O 1
ATOM 766 N N . SER A 1 94 ? 9.243 1.363 -9.121 1.00 97.62 94 SER A N 1
ATOM 767 C CA . SER A 1 94 ? 8.532 2.579 -9.541 1.00 97.62 94 SER A CA 1
ATOM 768 C C . SER A 1 94 ? 7.109 2.629 -8.983 1.00 97.62 94 SER A C 1
ATOM 770 O O . SER A 1 94 ? 6.694 3.659 -8.460 1.00 97.62 94 SER A O 1
ATOM 772 N N . LYS A 1 95 ? 6.374 1.510 -9.013 1.00 97.62 95 LYS A N 1
ATOM 773 C CA . LYS A 1 95 ? 5.042 1.434 -8.400 1.00 97.62 95 LYS A CA 1
ATOM 774 C C . LYS A 1 95 ? 5.071 1.522 -6.880 1.00 97.62 95 LYS A C 1
ATOM 776 O O . LYS A 1 95 ? 4.165 2.129 -6.326 1.00 97.62 95 LYS A O 1
ATOM 781 N N . ALA A 1 96 ? 6.108 1.025 -6.208 1.00 97.69 96 ALA A N 1
ATOM 782 C CA . ALA A 1 96 ? 6.264 1.225 -4.768 1.00 97.69 96 ALA A CA 1
ATOM 783 C C . ALA A 1 96 ? 6.395 2.721 -4.436 1.00 97.69 96 ALA A C 1
ATOM 785 O O . ALA A 1 96 ? 5.685 3.215 -3.567 1.00 97.69 96 ALA A O 1
ATOM 786 N N . ILE A 1 97 ? 7.213 3.460 -5.193 1.00 96.06 97 ILE A N 1
ATOM 787 C CA . ILE A 1 97 ? 7.368 4.918 -5.056 1.00 96.06 97 ILE A CA 1
ATOM 788 C C . ILE A 1 97 ? 6.056 5.658 -5.357 1.00 96.06 97 ILE A C 1
ATOM 790 O O . ILE A 1 97 ? 5.720 6.628 -4.686 1.00 96.06 97 ILE A O 1
ATOM 794 N N . GLU A 1 98 ? 5.288 5.225 -6.354 1.00 94.69 98 GLU A N 1
ATOM 795 C CA . GLU A 1 98 ? 3.979 5.826 -6.633 1.00 94.69 98 GLU A CA 1
ATOM 796 C C . GLU A 1 98 ? 2.928 5.473 -5.560 1.00 94.69 98 GLU A C 1
ATOM 798 O O . GLU A 1 98 ? 2.042 6.272 -5.274 1.00 94.69 98 GLU A O 1
ATOM 803 N N . ASN A 1 99 ? 2.975 4.285 -4.961 1.00 95.06 99 ASN A N 1
ATOM 804 C CA . ASN A 1 99 ? 1.894 3.777 -4.109 1.00 95.06 99 ASN A CA 1
ATOM 805 C C . ASN A 1 99 ? 2.177 3.855 -2.606 1.00 95.06 99 ASN A C 1
ATOM 807 O O . ASN A 1 99 ? 1.315 3.449 -1.822 1.00 95.06 99 ASN A O 1
ATOM 811 N N . ILE A 1 100 ? 3.349 4.341 -2.195 1.00 94.56 100 ILE A N 1
ATOM 812 C CA . ILE A 1 100 ? 3.726 4.416 -0.784 1.00 94.56 100 ILE A CA 1
ATOM 813 C C . ILE A 1 100 ? 2.776 5.352 -0.017 1.00 94.56 100 ILE A C 1
ATOM 815 O O . ILE A 1 100 ? 2.519 6.496 -0.410 1.00 94.56 100 ILE A O 1
ATOM 819 N N . LYS A 1 101 ? 2.196 4.833 1.063 1.00 93.25 101 LYS A N 1
ATOM 820 C CA . LYS A 1 101 ? 1.343 5.563 2.002 1.00 93.25 101 LYS A CA 1
ATOM 821 C C . LYS A 1 101 ? 2.198 6.360 2.982 1.00 93.25 101 LYS A C 1
ATOM 823 O O . LYS A 1 101 ? 3.362 6.043 3.207 1.00 93.25 101 LYS A O 1
ATOM 828 N N . VAL A 1 102 ? 1.612 7.401 3.565 1.00 88.25 102 VAL A N 1
ATOM 829 C CA . VAL A 1 102 ? 2.253 8.109 4.687 1.00 88.25 102 VAL A CA 1
ATOM 830 C C . VAL A 1 102 ? 2.434 7.125 5.848 1.00 88.25 102 VAL A C 1
ATOM 832 O O . VAL A 1 102 ? 1.610 6.228 6.012 1.00 88.25 102 VAL A O 1
ATOM 835 N N . GLU A 1 103 ? 3.513 7.277 6.618 1.00 85.56 103 GLU A N 1
ATOM 836 C CA . GLU A 1 103 ? 3.870 6.393 7.747 1.00 85.56 103 GLU A CA 1
ATOM 837 C C . GLU A 1 103 ? 4.220 4.947 7.372 1.00 85.56 103 GLU A C 1
ATOM 839 O O . GLU A 1 103 ? 4.372 4.089 8.242 1.00 85.56 103 GLU A O 1
ATOM 844 N N . PHE A 1 104 ? 4.415 4.668 6.082 1.00 90.00 104 PHE A N 1
ATOM 845 C CA . PHE A 1 104 ? 4.912 3.382 5.617 1.00 90.00 104 PHE A CA 1
ATOM 846 C C . PHE A 1 104 ? 6.379 3.500 5.183 1.00 90.00 104 PHE A C 1
ATOM 848 O O . PHE A 1 104 ? 6.761 4.470 4.527 1.00 90.00 104 PHE A O 1
ATOM 855 N N . SER A 1 105 ? 7.196 2.502 5.530 1.00 90.81 105 SER A N 1
ATOM 856 C CA . SER A 1 105 ? 8.599 2.438 5.108 1.00 90.81 105 SER A CA 1
ATOM 857 C C . SER A 1 105 ? 8.685 2.091 3.620 1.00 90.81 105 SER A C 1
ATOM 859 O O . SER A 1 105 ? 8.094 1.111 3.147 1.00 90.81 105 SER A O 1
ATOM 861 N N . LEU A 1 106 ? 9.427 2.901 2.863 1.00 92.75 106 LEU A N 1
ATOM 862 C CA . LEU A 1 106 ? 9.666 2.646 1.449 1.00 92.75 106 LEU A CA 1
ATOM 863 C C . LEU A 1 106 ? 10.602 1.447 1.274 1.00 92.75 106 LEU A C 1
ATOM 865 O O . LEU A 1 106 ? 10.393 0.657 0.352 1.00 92.75 106 LEU A O 1
ATOM 869 N N . SER A 1 107 ? 11.599 1.294 2.151 1.00 92.19 107 SER A N 1
ATOM 870 C CA . SER A 1 107 ? 12.514 0.147 2.112 1.00 92.19 107 SER A CA 1
ATOM 871 C C . SER A 1 107 ? 11.768 -1.181 2.325 1.00 92.19 107 SER A C 1
ATOM 873 O O . SER A 1 107 ? 11.912 -2.096 1.506 1.00 92.19 107 SER A O 1
ATOM 875 N N . ASP A 1 108 ? 10.862 -1.244 3.307 1.00 92.75 108 ASP A N 1
ATOM 876 C CA . ASP A 1 108 ? 9.988 -2.402 3.537 1.00 92.75 108 ASP A CA 1
ATOM 877 C C . ASP A 1 108 ? 9.081 -2.682 2.330 1.00 92.75 108 ASP A C 1
ATOM 879 O O . ASP A 1 108 ? 8.965 -3.823 1.871 1.00 92.75 108 ASP A O 1
ATOM 883 N N . LEU A 1 109 ? 8.453 -1.642 1.765 1.00 95.94 109 LEU A N 1
ATOM 884 C CA . LEU A 1 109 ? 7.572 -1.816 0.610 1.00 95.94 109 LEU A CA 1
ATOM 885 C C . LEU A 1 109 ? 8.336 -2.321 -0.621 1.00 95.94 109 LEU A C 1
ATOM 887 O O . LEU A 1 109 ? 7.801 -3.132 -1.382 1.00 95.94 109 LEU A O 1
ATOM 891 N N . ILE A 1 110 ? 9.576 -1.874 -0.834 1.00 96.31 110 ILE A N 1
ATOM 892 C CA . ILE A 1 110 ? 10.441 -2.365 -1.915 1.00 96.31 110 ILE A CA 1
ATOM 893 C C . ILE A 1 110 ? 10.787 -3.843 -1.703 1.00 96.31 110 ILE A C 1
ATOM 895 O O . ILE A 1 110 ? 10.707 -4.624 -2.655 1.00 96.31 110 ILE A O 1
ATOM 899 N N . ALA A 1 111 ? 11.120 -4.248 -0.476 1.00 94.38 111 ALA A N 1
ATOM 900 C CA . ALA A 1 111 ? 11.415 -5.643 -0.157 1.00 94.38 111 ALA A CA 1
ATOM 901 C C . ALA A 1 111 ? 10.213 -6.559 -0.455 1.00 94.38 111 ALA A C 1
ATOM 903 O O . ALA A 1 111 ? 10.351 -7.540 -1.192 1.00 94.38 111 ALA A O 1
ATOM 904 N N . GLU A 1 112 ? 9.019 -6.187 0.013 1.00 96.50 112 GLU A N 1
ATOM 905 C CA . GLU A 1 112 ? 7.767 -6.898 -0.288 1.00 96.50 112 GLU A CA 1
ATOM 906 C C . GLU A 1 112 ? 7.461 -6.914 -1.794 1.00 96.50 112 GLU A C 1
ATOM 908 O O . GLU A 1 112 ? 7.058 -7.927 -2.371 1.00 96.50 112 GLU A O 1
ATOM 913 N N . THR A 1 113 ? 7.724 -5.802 -2.480 1.00 98.19 113 THR A N 1
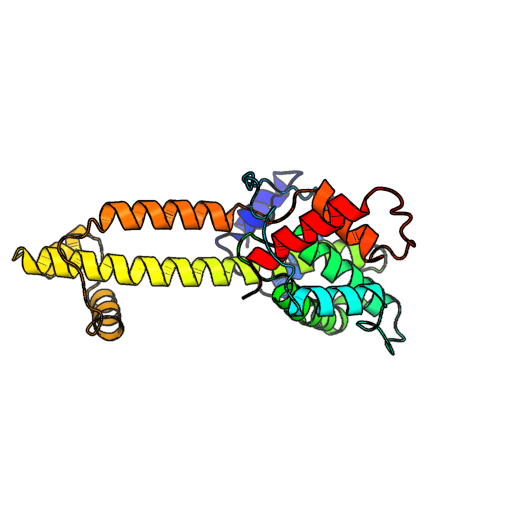ATOM 914 C CA . THR A 1 113 ? 7.535 -5.691 -3.931 1.00 98.19 113 THR A CA 1
ATOM 915 C C . THR A 1 113 ? 8.405 -6.675 -4.705 1.00 98.19 113 THR A C 1
ATOM 917 O O . THR A 1 113 ? 7.936 -7.263 -5.681 1.00 98.19 113 THR A O 1
ATOM 920 N N . ASN A 1 114 ? 9.646 -6.908 -4.276 1.00 97.00 114 ASN A N 1
ATOM 921 C CA . ASN A 1 114 ? 10.523 -7.878 -4.929 1.00 97.00 114 ASN A CA 1
ATOM 922 C C . ASN A 1 114 ? 9.967 -9.308 -4.828 1.00 97.00 114 ASN A C 1
ATOM 924 O O . ASN A 1 114 ? 10.060 -10.068 -5.795 1.00 97.00 114 ASN A O 1
ATOM 928 N N . LEU A 1 115 ? 9.316 -9.663 -3.714 1.00 97.69 115 LEU A N 1
ATOM 929 C CA . LEU A 1 115 ? 8.625 -10.950 -3.579 1.00 97.69 115 LEU A CA 1
ATOM 930 C C . LEU A 1 115 ? 7.449 -11.053 -4.562 1.00 97.69 115 LEU A C 1
ATOM 932 O O . LEU A 1 115 ? 7.341 -12.045 -5.288 1.00 97.69 115 LEU A O 1
ATOM 936 N N . ILE A 1 116 ? 6.633 -9.997 -4.660 1.00 98.31 116 ILE A N 1
ATOM 937 C CA . ILE A 1 116 ? 5.506 -9.910 -5.605 1.00 98.31 116 ILE A CA 1
ATOM 938 C C . ILE A 1 116 ? 5.990 -10.042 -7.061 1.00 98.31 116 ILE A C 1
ATOM 940 O O . ILE A 1 116 ? 5.361 -10.731 -7.869 1.00 98.31 116 ILE A O 1
ATOM 944 N N . VAL A 1 117 ? 7.116 -9.407 -7.409 1.00 98.50 117 VAL A N 1
ATOM 945 C CA . VAL A 1 117 ? 7.738 -9.489 -8.742 1.00 98.50 117 VAL A CA 1
ATOM 946 C C . VAL A 1 117 ? 8.139 -10.923 -9.072 1.00 98.50 117 VAL A C 1
ATOM 948 O O . VAL A 1 117 ? 7.778 -11.426 -10.137 1.00 98.50 117 VAL A O 1
ATOM 951 N N . ILE A 1 118 ? 8.871 -11.586 -8.172 1.00 97.81 118 ILE A N 1
ATOM 952 C CA . ILE A 1 118 ? 9.352 -12.960 -8.372 1.00 97.81 118 ILE A CA 1
ATOM 953 C C . ILE A 1 118 ? 8.171 -13.916 -8.538 1.00 97.81 118 ILE A C 1
ATOM 955 O O . ILE A 1 118 ? 8.170 -14.772 -9.426 1.00 97.81 118 ILE A O 1
ATOM 959 N N . GLU A 1 119 ? 7.144 -13.759 -7.709 1.00 97.69 119 GLU A N 1
ATOM 960 C CA . GLU A 1 119 ? 5.928 -14.554 -7.788 1.00 97.69 119 GLU A CA 1
ATOM 961 C C . GLU A 1 119 ? 5.197 -14.368 -9.121 1.00 97.69 119 GLU A C 1
ATOM 963 O O . GLU A 1 119 ? 4.904 -15.353 -9.806 1.00 97.69 119 GLU A O 1
ATOM 968 N N . PHE A 1 120 ? 4.960 -13.119 -9.531 1.00 98.62 120 PHE A N 1
ATOM 969 C CA . PHE A 1 120 ? 4.325 -12.815 -10.810 1.00 98.62 120 PHE A CA 1
ATOM 970 C C . PHE A 1 120 ? 5.133 -13.366 -11.986 1.00 98.62 120 PHE A C 1
ATOM 972 O O . PHE A 1 120 ? 4.569 -13.964 -12.908 1.00 98.62 120 PHE A O 1
ATOM 979 N N . TYR A 1 121 ? 6.455 -13.188 -11.953 1.00 98.38 121 TYR A N 1
ATOM 980 C CA . TYR A 1 121 ? 7.351 -13.674 -12.993 1.00 98.38 121 TYR A CA 1
ATOM 981 C C . TYR A 1 121 ? 7.257 -15.200 -13.141 1.00 98.38 121 TYR A C 1
ATOM 983 O O . TYR A 1 121 ? 7.041 -15.707 -14.243 1.00 98.38 121 TYR A O 1
ATOM 991 N N . ASN A 1 122 ? 7.315 -15.929 -12.025 1.00 97.62 122 ASN A N 1
ATOM 992 C CA . ASN A 1 122 ? 7.285 -17.390 -12.025 1.00 97.62 122 ASN A CA 1
ATOM 993 C C . ASN A 1 122 ? 5.906 -17.975 -12.365 1.00 97.62 122 ASN A C 1
ATOM 995 O O . ASN A 1 122 ? 5.828 -18.991 -13.057 1.00 97.62 122 ASN A O 1
ATOM 999 N N . LYS A 1 123 ? 4.818 -17.368 -11.875 1.00 97.69 123 LYS A N 1
ATOM 1000 C CA . LYS A 1 123 ? 3.459 -17.917 -12.021 1.00 97.69 123 LYS A CA 1
ATOM 1001 C C . LYS A 1 123 ? 2.730 -17.421 -13.268 1.00 97.69 123 LYS A C 1
ATOM 1003 O O . LYS A 1 123 ? 1.987 -18.190 -13.877 1.00 97.69 123 LYS A O 1
ATOM 1008 N N . PHE A 1 124 ? 2.907 -16.155 -13.650 1.00 97.94 124 PHE A N 1
ATOM 1009 C CA . PHE A 1 124 ? 1.973 -15.482 -14.558 1.00 97.94 124 PHE A CA 1
ATOM 1010 C C . PHE A 1 124 ? 2.607 -14.889 -15.811 1.00 97.94 124 PHE A C 1
ATOM 1012 O O . PHE A 1 124 ? 1.929 -14.849 -16.838 1.00 97.94 124 PHE A O 1
ATOM 1019 N N . PHE A 1 125 ? 3.876 -14.475 -15.784 1.00 97.62 125 PHE A N 1
ATOM 1020 C CA . PHE A 1 125 ? 4.499 -13.738 -16.893 1.00 97.62 125 PHE A CA 1
ATOM 1021 C C . PHE A 1 125 ? 4.330 -14.425 -18.257 1.00 97.62 125 PHE A C 1
ATOM 1023 O O . PHE A 1 125 ? 3.885 -13.802 -19.218 1.00 97.62 125 PHE A O 1
ATOM 1030 N N . ASN A 1 126 ? 4.582 -15.735 -18.326 1.00 96.62 126 ASN A N 1
ATOM 1031 C CA . ASN A 1 126 ? 4.464 -16.515 -19.565 1.00 96.62 126 ASN A CA 1
ATOM 1032 C C . ASN A 1 126 ? 3.017 -16.884 -19.954 1.00 96.62 126 ASN A C 1
ATOM 1034 O O . ASN A 1 126 ? 2.797 -17.460 -21.017 1.00 96.62 126 ASN A O 1
ATOM 1038 N N . THR A 1 127 ? 2.030 -16.578 -19.108 1.00 96.00 127 THR A N 1
ATOM 1039 C CA . THR A 1 127 ? 0.600 -16.857 -19.353 1.00 96.00 127 THR A CA 1
ATOM 1040 C C . THR A 1 127 ? -0.149 -15.666 -19.955 1.00 96.00 127 THR A C 1
ATOM 1042 O O . THR A 1 127 ? -1.294 -15.802 -20.390 1.00 96.00 127 THR A O 1
ATOM 1045 N N . ILE A 1 128 ? 0.490 -14.495 -19.978 1.00 95.88 128 ILE A N 1
ATOM 1046 C CA . ILE A 1 128 ? -0.074 -13.236 -20.462 1.00 95.88 128 ILE A CA 1
ATOM 1047 C C . ILE A 1 128 ? 0.550 -12.923 -21.824 1.00 95.88 128 ILE A C 1
ATOM 1049 O O . ILE A 1 128 ? 1.720 -13.209 -22.074 1.00 95.88 128 ILE A O 1
ATOM 1053 N N . ASP A 1 129 ? -0.228 -12.323 -22.723 1.00 93.75 129 ASP A N 1
ATOM 1054 C CA . ASP A 1 129 ? 0.296 -11.849 -24.003 1.00 93.75 129 ASP A CA 1
ATOM 1055 C C . ASP A 1 129 ? 1.431 -10.835 -23.770 1.00 93.75 129 ASP A C 1
ATOM 1057 O O . ASP A 1 129 ? 1.280 -9.862 -23.022 1.00 93.75 129 ASP A O 1
ATOM 1061 N N . LYS A 1 130 ? 2.565 -11.049 -24.449 1.00 91.38 130 LYS A N 1
ATOM 1062 C CA . LYS A 1 130 ? 3.768 -10.207 -24.373 1.00 91.38 130 LYS A CA 1
ATOM 1063 C C . LYS A 1 130 ? 3.490 -8.727 -24.628 1.00 91.38 130 LYS A C 1
ATOM 1065 O O . LYS A 1 130 ? 4.194 -7.881 -24.089 1.00 91.38 130 LYS A O 1
ATOM 1070 N N . LYS A 1 131 ? 2.472 -8.403 -25.429 1.00 93.12 131 LYS A N 1
ATOM 1071 C CA . LYS A 1 131 ? 2.057 -7.021 -25.687 1.00 93.12 131 LYS A CA 1
ATOM 1072 C C . LYS A 1 131 ? 1.544 -6.320 -24.426 1.00 93.12 131 LYS A C 1
ATOM 1074 O O . LYS A 1 131 ? 1.695 -5.108 -24.309 1.00 93.12 131 LYS A O 1
ATOM 1079 N N . TYR A 1 132 ? 0.926 -7.064 -23.512 1.00 95.69 132 TYR A N 1
ATOM 1080 C CA . TYR A 1 132 ? 0.203 -6.515 -22.365 1.00 95.69 132 TYR A CA 1
ATOM 1081 C C . TYR A 1 132 ? 0.850 -6.846 -21.019 1.00 95.69 132 TYR A C 1
ATOM 1083 O O . TYR A 1 132 ? 0.514 -6.201 -20.030 1.00 95.69 132 TYR A O 1
ATOM 1091 N N . VAL A 1 133 ? 1.779 -7.809 -20.963 1.00 97.50 133 VAL A N 1
ATOM 1092 C CA . VAL A 1 133 ? 2.336 -8.345 -19.708 1.00 97.50 133 VAL A CA 1
ATOM 1093 C C . VAL A 1 133 ? 2.852 -7.266 -18.754 1.00 97.50 133 VAL A C 1
ATOM 1095 O O . VAL A 1 133 ? 2.521 -7.299 -17.574 1.00 97.50 133 VAL A O 1
ATOM 1098 N N . PHE A 1 134 ? 3.571 -6.260 -19.255 1.00 97.62 134 PHE A N 1
ATOM 1099 C CA . PHE A 1 134 ? 4.105 -5.179 -18.424 1.00 97.62 134 PHE A CA 1
ATOM 1100 C C . PHE A 1 134 ? 3.039 -4.195 -17.941 1.00 97.62 134 PHE A C 1
ATOM 1102 O O . PHE A 1 134 ? 3.150 -3.668 -16.838 1.00 97.62 134 PHE A O 1
ATOM 1109 N N . SER A 1 135 ? 1.999 -3.937 -18.734 1.00 97.69 135 SER A N 1
ATOM 1110 C CA . SER A 1 135 ? 0.871 -3.106 -18.301 1.00 97.69 135 SER A CA 1
ATOM 1111 C C . SER A 1 135 ? 0.013 -3.843 -17.277 1.00 97.69 135 SER A C 1
ATOM 1113 O O . SER A 1 135 ? -0.393 -3.255 -16.285 1.00 97.69 135 SER A O 1
ATOM 1115 N N . VAL A 1 136 ? -0.226 -5.142 -17.482 1.00 98.38 136 VAL A N 1
ATOM 1116 C CA . VAL A 1 136 ? -0.944 -5.991 -16.519 1.00 98.38 136 VAL A CA 1
ATOM 1117 C C . VAL A 1 136 ? -0.162 -6.084 -15.213 1.00 98.38 136 VAL A C 1
ATOM 1119 O O . VAL A 1 136 ? -0.759 -5.976 -14.144 1.00 98.38 136 VAL A O 1
ATOM 1122 N N . PHE A 1 137 ? 1.161 -6.231 -15.296 1.00 98.62 137 PHE A N 1
ATOM 1123 C CA . PHE A 1 137 ? 2.033 -6.232 -14.131 1.00 98.62 137 PHE A CA 1
ATOM 1124 C C . PHE A 1 137 ? 1.924 -4.934 -13.322 1.00 98.62 137 PHE A C 1
ATOM 1126 O O . PHE A 1 137 ? 1.731 -5.013 -12.116 1.00 98.62 137 PHE A O 1
ATOM 1133 N N . ASP A 1 138 ? 1.961 -3.759 -13.959 1.00 98.06 138 ASP A N 1
ATOM 1134 C CA . ASP A 1 138 ? 1.854 -2.474 -13.249 1.00 98.06 138 ASP A CA 1
ATOM 1135 C C . ASP A 1 138 ? 0.573 -2.364 -12.415 1.00 98.06 138 ASP A C 1
ATOM 1137 O O . ASP A 1 138 ? 0.599 -1.871 -11.286 1.00 98.06 138 ASP A O 1
ATOM 1141 N N . VAL A 1 139 ? -0.553 -2.835 -12.958 1.00 97.94 139 VAL A N 1
ATOM 1142 C CA . VAL A 1 139 ? -1.828 -2.847 -12.231 1.00 97.94 139 VAL A CA 1
ATOM 1143 C C . VAL A 1 139 ? -1.802 -3.894 -11.119 1.00 97.94 139 VAL A C 1
ATOM 1145 O O . VAL A 1 139 ? -2.217 -3.612 -9.998 1.00 97.94 139 VAL A O 1
ATOM 1148 N N . TYR A 1 140 ? -1.275 -5.086 -11.410 1.00 98.50 140 TYR A N 1
ATOM 1149 C CA . TYR A 1 140 ? -1.170 -6.190 -10.456 1.00 98.50 140 TYR A CA 1
ATOM 1150 C C . TYR A 1 140 ? -0.339 -5.810 -9.234 1.00 98.50 140 TYR A C 1
ATOM 1152 O O . TYR A 1 140 ? -0.822 -5.904 -8.109 1.00 98.50 140 TYR A O 1
ATOM 1160 N N . VAL A 1 141 ? 0.884 -5.327 -9.451 1.00 98.50 141 VAL A N 1
ATOM 1161 C CA . VAL A 1 141 ? 1.790 -4.959 -8.365 1.00 98.50 141 VAL A CA 1
ATOM 1162 C C . VAL A 1 141 ? 1.214 -3.809 -7.539 1.00 98.50 141 VAL A C 1
ATOM 1164 O O . VAL A 1 141 ? 1.297 -3.858 -6.317 1.00 98.50 141 VAL A O 1
ATOM 1167 N N . SER A 1 142 ? 0.519 -2.852 -8.169 1.00 97.69 142 SER A N 1
ATOM 1168 C CA . SER A 1 142 ? -0.163 -1.766 -7.453 1.00 97.69 142 SER A CA 1
ATOM 1169 C C . SER A 1 142 ? -1.266 -2.286 -6.527 1.00 97.69 142 SER A C 1
ATOM 1171 O O . SER A 1 142 ? -1.349 -1.866 -5.376 1.00 97.69 142 SER A O 1
ATOM 1173 N N . ILE A 1 143 ? -2.094 -3.231 -6.991 1.00 97.38 143 ILE A N 1
ATOM 1174 C CA . ILE A 1 143 ? -3.127 -3.869 -6.156 1.00 97.38 143 ILE A CA 1
ATOM 1175 C C . ILE A 1 143 ? -2.487 -4.558 -4.948 1.00 97.38 143 ILE A C 1
ATOM 1177 O O . ILE A 1 143 ? -2.927 -4.350 -3.816 1.00 97.38 143 ILE A O 1
ATOM 1181 N N . MET A 1 144 ? -1.435 -5.345 -5.180 1.00 97.69 144 MET A N 1
ATOM 1182 C CA . MET A 1 144 ? -0.767 -6.102 -4.122 1.00 97.69 144 MET A CA 1
ATOM 1183 C C . MET A 1 144 ? -0.099 -5.175 -3.094 1.00 97.69 144 MET A C 1
ATOM 1185 O O . MET A 1 144 ? -0.326 -5.333 -1.896 1.00 97.69 144 MET A O 1
ATOM 1189 N N . GLN A 1 145 ? 0.638 -4.155 -3.546 1.00 97.25 145 GLN A N 1
ATOM 1190 C CA . GLN A 1 145 ? 1.273 -3.145 -2.687 1.00 97.25 145 GLN A CA 1
ATOM 1191 C C . GLN A 1 145 ? 0.254 -2.385 -1.831 1.00 97.25 145 GLN A C 1
ATOM 1193 O O . GLN A 1 145 ? 0.463 -2.183 -0.635 1.00 97.25 145 GLN A O 1
ATOM 1198 N N . LEU A 1 146 ? -0.869 -1.966 -2.421 1.00 96.00 146 LEU A N 1
ATOM 1199 C CA . LEU A 1 146 ? -1.931 -1.280 -1.687 1.00 96.00 146 LEU A CA 1
ATOM 1200 C C . LEU A 1 146 ? -2.584 -2.204 -0.654 1.00 96.00 146 LEU A C 1
ATOM 1202 O O . LEU A 1 146 ? -2.865 -1.767 0.457 1.00 96.00 146 LEU A O 1
ATOM 1206 N N . GLN A 1 147 ? -2.802 -3.483 -0.976 1.00 94.81 147 GLN A N 1
ATOM 1207 C CA . GLN A 1 147 ? -3.356 -4.446 -0.021 1.00 94.81 147 GLN A CA 1
ATOM 1208 C C . GLN A 1 147 ? -2.442 -4.686 1.183 1.00 94.81 147 GLN A C 1
ATOM 1210 O O . GLN A 1 147 ? -2.950 -4.754 2.303 1.00 94.81 147 GLN A O 1
ATOM 1215 N N . VAL A 1 148 ? -1.126 -4.789 0.972 1.00 94.31 148 VAL A N 1
ATOM 1216 C CA . VAL A 1 148 ? -0.142 -4.938 2.060 1.00 94.31 148 VAL A CA 1
ATOM 1217 C C . VAL A 1 148 ? -0.240 -3.760 3.029 1.00 94.31 148 VAL A C 1
ATOM 1219 O O . VAL A 1 148 ? -0.429 -3.956 4.229 1.00 94.31 148 VAL A O 1
ATOM 1222 N N . GLN A 1 149 ? -0.211 -2.536 2.501 1.00 94.81 149 GLN A N 1
ATOM 1223 C CA . GLN A 1 149 ? -0.267 -1.322 3.316 1.00 94.81 149 GLN A CA 1
ATOM 1224 C C . GLN A 1 149 ? -1.622 -1.166 4.021 1.00 94.81 149 GLN A C 1
ATOM 1226 O O . GLN A 1 149 ? -1.684 -0.941 5.228 1.00 94.81 149 GLN A O 1
ATOM 1231 N N . ASN A 1 150 ? -2.723 -1.380 3.295 1.00 93.31 150 ASN A N 1
ATOM 1232 C CA . ASN A 1 150 ? -4.080 -1.279 3.835 1.00 93.31 150 ASN A CA 1
ATOM 1233 C C . ASN A 1 150 ? -4.351 -2.297 4.943 1.00 93.31 150 ASN A C 1
ATOM 1235 O O . ASN A 1 150 ? -5.107 -2.003 5.868 1.00 93.31 150 ASN A O 1
ATOM 1239 N N . LYS A 1 151 ? -3.752 -3.489 4.858 1.00 92.56 151 LYS A N 1
ATOM 1240 C CA . LYS A 1 151 ? -3.842 -4.496 5.912 1.00 92.56 151 LYS A CA 1
ATOM 1241 C C . LYS A 1 151 ? -3.183 -3.995 7.198 1.00 92.56 151 LYS A C 1
ATOM 1243 O O . LYS A 1 151 ? -3.847 -4.013 8.230 1.00 92.56 151 LYS A O 1
ATOM 1248 N N . LYS A 1 152 ? -1.946 -3.488 7.123 1.00 92.12 152 LYS A N 1
ATOM 1249 C CA . LYS A 1 152 ? -1.217 -2.954 8.287 1.00 92.12 152 LYS A CA 1
ATOM 1250 C C . LYS A 1 152 ? -1.978 -1.799 8.951 1.00 92.12 152 LYS A C 1
ATOM 1252 O O . LYS A 1 152 ? -2.271 -1.870 10.139 1.00 92.12 152 LYS A O 1
ATOM 1257 N N . ILE A 1 153 ? -2.417 -0.816 8.158 1.00 92.25 153 ILE A N 1
ATOM 1258 C CA . ILE A 1 153 ? -3.190 0.344 8.644 1.00 92.25 153 ILE A CA 1
ATOM 1259 C C . ILE A 1 153 ? -4.483 -0.108 9.348 1.00 92.25 153 ILE A C 1
ATOM 1261 O O . ILE A 1 153 ? -4.862 0.419 10.394 1.00 92.25 153 ILE A O 1
ATOM 1265 N N . LYS A 1 154 ? -5.182 -1.110 8.795 1.00 92.12 154 LYS A N 1
ATOM 1266 C CA . LYS A 1 154 ? -6.398 -1.664 9.409 1.00 92.12 154 LYS A CA 1
ATOM 1267 C C . LYS A 1 154 ? -6.111 -2.404 10.711 1.00 92.12 154 LYS A C 1
ATOM 1269 O O . LYS A 1 154 ? -6.873 -2.249 11.660 1.00 92.12 154 LYS A O 1
ATOM 1274 N N . GLU A 1 155 ? -5.057 -3.210 10.761 1.00 92.00 155 GLU A N 1
ATOM 1275 C CA . GLU A 1 155 ? -4.665 -3.941 11.970 1.00 92.00 155 GLU A CA 1
ATOM 1276 C C . GLU A 1 155 ? -4.329 -2.973 13.116 1.00 92.00 155 GLU A C 1
ATOM 1278 O O . GLU A 1 155 ? -4.846 -3.134 14.222 1.00 92.00 155 GLU A O 1
ATOM 1283 N N . GLU A 1 156 ? -3.564 -1.915 12.841 1.00 91.69 156 GLU A N 1
ATOM 1284 C CA . GLU A 1 156 ? -3.244 -0.859 13.813 1.00 91.69 156 GLU A CA 1
ATOM 1285 C C . GLU A 1 156 ? -4.498 -0.111 14.292 1.00 91.69 156 GLU A C 1
ATOM 1287 O O . GLU A 1 156 ? -4.694 0.078 15.500 1.00 91.69 156 GLU A O 1
ATOM 1292 N N . TYR A 1 157 ? -5.401 0.240 13.370 1.00 93.69 157 TYR A N 1
ATOM 1293 C CA . TYR A 1 157 ? -6.681 0.865 13.704 1.00 93.69 157 TYR A CA 1
ATOM 1294 C C . TYR A 1 157 ? -7.555 -0.025 14.593 1.00 93.69 157 TYR A C 1
ATOM 1296 O O . TYR A 1 157 ? -8.061 0.433 15.619 1.00 93.69 157 TYR A O 1
ATOM 1304 N N . TYR A 1 158 ? -7.731 -1.301 14.238 1.00 91.56 158 TYR A N 1
ATOM 1305 C CA . TYR A 1 158 ? -8.574 -2.213 15.010 1.00 91.56 158 TYR A CA 1
ATOM 1306 C C . TYR A 1 158 ? -7.999 -2.502 16.396 1.00 91.56 158 TYR A C 1
ATOM 1308 O O . TYR A 1 158 ? -8.764 -2.531 17.361 1.00 91.56 158 TYR A O 1
ATOM 1316 N N . ASN A 1 159 ? -6.676 -2.633 16.523 1.00 90.38 159 ASN A N 1
ATOM 1317 C CA . ASN A 1 159 ? -6.017 -2.766 17.823 1.00 90.38 159 ASN A CA 1
ATOM 1318 C C . ASN A 1 159 ? -6.265 -1.529 18.700 1.00 90.38 159 ASN A C 1
ATOM 1320 O O . ASN A 1 159 ? -6.635 -1.652 19.870 1.00 90.38 159 ASN A O 1
ATOM 1324 N N . SER A 1 160 ? -6.137 -0.336 18.116 1.00 92.38 160 SER A N 1
ATOM 1325 C CA . SER A 1 160 ? -6.353 0.939 18.806 1.00 92.38 160 SER A CA 1
ATOM 1326 C C . SER A 1 160 ? -7.814 1.139 19.223 1.00 92.38 160 SER A C 1
ATOM 1328 O O . SER A 1 160 ? -8.108 1.555 20.343 1.00 92.38 160 SER A O 1
ATOM 1330 N N . MET A 1 161 ? -8.763 0.786 18.359 1.00 93.88 161 MET A N 1
ATOM 1331 C CA . MET A 1 161 ? -10.188 0.841 18.685 1.00 93.88 161 MET A CA 1
ATOM 1332 C C . MET A 1 161 ? -10.595 -0.224 19.709 1.00 93.88 161 MET A C 1
ATOM 1334 O O . MET A 1 161 ? -11.473 0.033 20.533 1.00 93.88 161 MET A O 1
ATOM 1338 N N . GLY A 1 162 ? -9.952 -1.395 19.695 1.00 92.62 162 GLY A N 1
ATOM 1339 C CA . GLY A 1 162 ? -10.177 -2.471 20.659 1.00 92.62 162 GLY A CA 1
ATOM 1340 C C . GLY A 1 162 ? -9.880 -2.038 22.094 1.00 92.62 162 GLY A C 1
ATOM 1341 O O . GLY A 1 162 ? -10.744 -2.171 22.966 1.00 92.62 162 GLY A O 1
ATOM 1342 N N . ILE A 1 163 ? -8.707 -1.441 22.331 1.00 92.06 163 ILE A N 1
ATOM 1343 C CA . ILE A 1 163 ? -8.338 -0.940 23.664 1.00 92.06 163 ILE A CA 1
ATOM 1344 C C . ILE A 1 163 ? -9.238 0.217 24.118 1.00 92.06 163 ILE A C 1
ATOM 1346 O O . ILE A 1 163 ? -9.655 0.246 25.276 1.00 92.06 163 ILE A O 1
ATOM 1350 N N . LEU A 1 164 ? -9.604 1.141 23.220 1.00 93.50 164 LEU A N 1
ATOM 1351 C CA . LEU A 1 164 ? -10.524 2.234 23.555 1.00 93.50 164 LEU A CA 1
ATOM 1352 C C . LEU A 1 164 ? -11.900 1.707 23.949 1.00 93.50 164 LEU A C 1
ATOM 1354 O O . LEU A 1 164 ? -12.478 2.153 24.938 1.00 93.50 164 LEU A O 1
ATOM 1358 N N . LEU A 1 165 ? -12.416 0.733 23.202 1.00 94.25 165 LEU A N 1
ATOM 1359 C CA . LEU A 1 165 ? -13.697 0.120 23.500 1.00 94.25 165 LEU A CA 1
ATOM 1360 C C . LEU A 1 165 ? -13.682 -0.578 24.865 1.00 94.25 165 LEU A C 1
ATOM 1362 O O . LEU A 1 165 ? -14.616 -0.402 25.651 1.00 94.25 165 LEU A O 1
ATOM 1366 N N . TYR A 1 166 ? -12.616 -1.321 25.169 1.00 94.44 166 TYR A N 1
ATOM 1367 C CA . TYR A 1 166 ? -12.432 -1.935 26.481 1.00 94.44 166 TYR A CA 1
ATOM 1368 C C . TYR A 1 166 ? -12.401 -0.879 27.598 1.00 94.44 166 TYR A C 1
ATOM 1370 O O . TYR A 1 166 ? -13.146 -0.987 28.572 1.00 94.44 166 TYR A O 1
ATOM 1378 N N . ALA A 1 167 ? -11.639 0.201 27.416 1.00 93.50 167 ALA A N 1
ATOM 1379 C CA . ALA A 1 167 ? -11.563 1.308 28.366 1.00 93.50 167 ALA A CA 1
ATOM 1380 C C . ALA A 1 167 ? -12.913 2.006 28.610 1.00 93.50 167 ALA A C 1
ATOM 1382 O O . ALA A 1 167 ? -13.268 2.301 29.753 1.00 93.50 167 ALA A O 1
ATOM 1383 N N . MET A 1 168 ? -13.710 2.214 27.557 1.00 93.00 168 MET A N 1
ATOM 1384 C CA . MET A 1 168 ? -15.070 2.751 27.678 1.00 93.00 168 MET A CA 1
ATOM 1385 C C . MET A 1 168 ? -15.973 1.838 28.514 1.00 93.00 168 MET A C 1
ATOM 1387 O O . MET A 1 168 ? -16.739 2.331 29.340 1.00 93.00 168 MET A O 1
ATOM 1391 N N . ILE A 1 169 ? -15.878 0.516 28.331 1.00 94.19 169 ILE A N 1
ATOM 1392 C CA . ILE A 1 169 ? -16.650 -0.449 29.124 1.00 94.19 169 ILE A CA 1
ATOM 1393 C C . ILE A 1 169 ? -16.225 -0.387 30.597 1.00 94.19 169 ILE A C 1
ATOM 1395 O O . ILE A 1 169 ? -17.090 -0.278 31.464 1.00 94.19 169 ILE A O 1
ATOM 1399 N N . GLN A 1 170 ? -14.920 -0.367 30.889 1.00 93.31 170 GLN A N 1
ATOM 1400 C CA . GLN A 1 170 ? -14.413 -0.265 32.265 1.00 93.31 170 GLN A CA 1
ATOM 1401 C C . GLN A 1 170 ? -14.851 1.031 32.959 1.00 93.31 170 GLN A C 1
ATOM 1403 O O . GLN A 1 170 ? -15.269 1.008 34.119 1.00 93.31 170 GLN A O 1
ATOM 1408 N N . LYS A 1 171 ? -14.858 2.156 32.235 1.00 92.00 171 LYS A N 1
ATOM 1409 C CA . LYS A 1 171 ? -15.384 3.433 32.736 1.00 92.00 171 LYS A CA 1
ATOM 1410 C C . LYS A 1 171 ? -16.862 3.352 33.101 1.00 92.00 171 LYS A C 1
ATOM 1412 O O . LYS A 1 171 ? -17.263 3.822 34.164 1.00 92.00 171 LYS A O 1
ATOM 1417 N N . GLU A 1 172 ? -17.680 2.727 32.264 1.00 92.62 172 GLU A N 1
ATOM 1418 C CA . GLU A 1 172 ? -19.107 2.554 32.544 1.00 92.62 172 GLU A CA 1
ATOM 1419 C C . GLU A 1 172 ? -19.380 1.571 33.697 1.00 92.62 172 GLU A C 1
ATOM 1421 O O . GLU A 1 172 ? -20.276 1.813 34.513 1.00 92.62 172 GLU A O 1
ATOM 1426 N N . LEU A 1 173 ? -18.574 0.513 33.829 1.00 93.06 173 LEU A N 1
ATOM 1427 C CA . LEU A 1 173 ? -18.621 -0.406 34.971 1.00 93.06 173 LEU A CA 1
ATOM 1428 C C . LEU A 1 173 ? -18.268 0.306 36.285 1.00 93.06 173 LEU A C 1
ATOM 1430 O O . LEU A 1 173 ? -18.956 0.116 37.291 1.00 93.06 173 LEU A O 1
ATOM 1434 N N . ALA A 1 174 ? -17.263 1.188 36.278 1.00 90.69 174 ALA A N 1
ATOM 1435 C CA . ALA A 1 174 ? -16.904 2.010 37.437 1.00 90.69 174 ALA A CA 1
ATOM 1436 C C . ALA A 1 174 ? -18.046 2.956 37.866 1.00 90.69 174 ALA A C 1
ATOM 1438 O O . ALA A 1 174 ? -18.220 3.233 39.056 1.00 90.69 174 ALA A O 1
ATOM 1439 N N . LEU A 1 175 ? -18.891 3.377 36.918 1.00 90.44 175 LEU A N 1
ATOM 1440 C CA . LEU A 1 175 ? -20.125 4.136 37.165 1.00 90.44 175 LEU A CA 1
ATOM 1441 C C . LEU A 1 175 ? -21.310 3.261 37.622 1.00 90.44 175 LEU A C 1
ATOM 1443 O O . LEU A 1 175 ? -22.438 3.746 37.715 1.00 90.44 175 LEU A O 1
ATOM 1447 N N . LYS A 1 176 ? -21.063 1.987 37.957 1.00 89.69 176 LYS A N 1
ATOM 1448 C CA . LYS A 1 176 ? -22.046 1.001 38.439 1.00 89.69 176 LYS A CA 1
ATOM 1449 C C . LYS A 1 176 ? -23.145 0.647 37.430 1.00 89.69 176 LYS A C 1
ATOM 1451 O O . LYS A 1 176 ? -24.208 0.171 37.837 1.00 89.69 176 LYS A O 1
ATOM 1456 N N . LYS A 1 177 ? -22.916 0.838 36.126 1.00 92.50 177 LYS A N 1
ATOM 1457 C CA . LYS A 1 177 ? -23.778 0.228 35.104 1.00 92.50 177 LYS A CA 1
ATOM 1458 C C . LYS A 1 177 ? -23.546 -1.285 35.067 1.00 92.50 177 LYS A C 1
ATOM 1460 O O . LYS A 1 177 ? -22.439 -1.758 35.312 1.00 92.50 177 LYS A O 1
ATOM 1465 N N . SER A 1 178 ? -24.592 -2.054 34.765 1.00 95.81 178 SER A N 1
ATOM 1466 C CA . SER A 1 178 ? -24.450 -3.504 34.595 1.00 95.81 178 SER A CA 1
ATOM 1467 C C . SER A 1 178 ? -23.771 -3.821 33.261 1.00 95.81 178 SER A C 1
ATOM 1469 O O . SER A 1 178 ? -24.056 -3.157 32.262 1.00 95.81 178 SER A O 1
ATOM 1471 N N . LEU A 1 179 ? -22.910 -4.843 33.233 1.00 94.75 179 LEU A N 1
ATOM 1472 C CA . LEU A 1 179 ? -22.212 -5.257 32.013 1.00 94.75 179 LEU A CA 1
ATOM 1473 C C . LEU A 1 179 ? -23.197 -5.551 30.873 1.00 94.75 179 LEU A C 1
ATOM 1475 O O . LEU A 1 179 ? -23.028 -5.028 29.778 1.00 94.75 179 LEU A O 1
ATOM 1479 N N . ASP A 1 180 ? -24.269 -6.302 31.143 1.00 95.31 180 ASP A N 1
ATOM 1480 C CA . ASP A 1 180 ? -25.271 -6.658 30.129 1.00 95.31 180 ASP A CA 1
ATOM 1481 C C . ASP A 1 180 ? -25.926 -5.415 29.498 1.00 95.31 180 ASP A C 1
ATOM 1483 O O . ASP A 1 180 ? -26.175 -5.385 28.292 1.00 95.31 180 ASP A O 1
ATOM 1487 N N . THR A 1 181 ? -26.155 -4.357 30.288 1.00 95.50 181 THR A N 1
ATOM 1488 C CA . THR A 1 181 ? -26.651 -3.070 29.773 1.00 95.50 181 THR A CA 1
ATOM 1489 C C . THR A 1 181 ? -25.636 -2.419 28.836 1.00 95.50 181 THR A C 1
ATOM 1491 O O . THR A 1 181 ? -25.999 -2.045 27.725 1.00 95.50 181 THR A O 1
ATOM 1494 N N . ILE A 1 182 ? -24.370 -2.320 29.254 1.00 95.31 182 ILE A N 1
ATOM 1495 C CA . ILE A 1 182 ? -23.302 -1.679 28.469 1.00 95.31 182 ILE A CA 1
ATOM 1496 C C . ILE A 1 182 ? -23.108 -2.409 27.133 1.00 95.31 182 ILE A C 1
ATOM 1498 O O . ILE A 1 182 ? -23.040 -1.780 26.076 1.00 95.31 182 ILE A O 1
ATOM 1502 N N . LEU A 1 183 ? -23.053 -3.744 27.167 1.00 94.88 183 LEU A N 1
ATOM 1503 C CA . LEU A 1 183 ? -22.880 -4.567 25.971 1.00 94.88 183 LEU A CA 1
ATOM 1504 C C . LEU A 1 183 ? -24.057 -4.407 25.000 1.00 94.88 183 LEU A C 1
ATOM 1506 O O . LEU A 1 183 ? -23.840 -4.275 23.796 1.00 94.88 183 LEU A O 1
ATOM 1510 N N . SER A 1 184 ? -25.291 -4.339 25.514 1.00 94.56 184 SER A N 1
ATOM 1511 C CA . SER A 1 184 ? -26.472 -4.075 24.688 1.00 94.56 184 SER A CA 1
ATOM 1512 C C . SER A 1 184 ? -26.458 -2.670 24.075 1.00 94.56 184 SER A C 1
ATOM 1514 O O . SER A 1 184 ? -26.811 -2.532 22.907 1.00 94.56 184 SER A O 1
ATOM 1516 N N . GLU A 1 185 ? -26.063 -1.636 24.827 1.00 93.31 185 GLU A N 1
ATOM 1517 C CA . GLU A 1 185 ? -25.981 -0.247 24.336 1.00 93.31 185 GLU A CA 1
ATOM 1518 C C . GLU A 1 185 ? -24.943 -0.105 23.214 1.00 93.31 185 GLU A C 1
ATOM 1520 O O . GLU A 1 185 ? -25.181 0.587 22.225 1.00 93.31 185 GLU A O 1
ATOM 1525 N N . LYS A 1 186 ? -23.805 -0.797 23.339 1.00 91.06 186 LYS A N 1
ATOM 1526 C CA . LYS A 1 186 ? -22.715 -0.769 22.353 1.00 91.06 186 LYS A CA 1
ATOM 1527 C C . LYS A 1 186 ? -22.853 -1.811 21.239 1.00 91.06 186 LYS A C 1
ATOM 1529 O O . LYS A 1 186 ? -22.003 -1.854 20.354 1.00 91.06 186 LYS A O 1
ATOM 1534 N N . ASN A 1 187 ? -23.909 -2.628 21.264 1.00 93.62 187 ASN A N 1
ATOM 1535 C CA . ASN A 1 187 ? -24.150 -3.721 20.318 1.00 93.62 187 ASN A CA 1
ATOM 1536 C C . ASN A 1 187 ? -22.973 -4.718 20.229 1.00 93.62 187 ASN A C 1
ATOM 1538 O O . ASN A 1 187 ? -22.501 -5.065 19.146 1.00 93.62 187 ASN A O 1
ATOM 1542 N N . ILE A 1 188 ? -22.481 -5.158 21.390 1.00 94.00 188 ILE A N 1
ATOM 1543 C CA . ILE A 1 188 ? -21.339 -6.068 21.527 1.00 94.00 188 ILE A CA 1
ATOM 1544 C C . ILE A 1 188 ? -21.791 -7.395 22.127 1.00 94.00 188 ILE A C 1
ATOM 1546 O O . ILE A 1 188 ? -22.562 -7.439 23.083 1.00 94.00 188 ILE A O 1
ATOM 1550 N N . SER A 1 189 ? -21.276 -8.493 21.577 1.00 95.00 189 SER A N 1
ATOM 1551 C CA . SER A 1 189 ? -21.487 -9.825 22.139 1.00 95.00 189 SER A CA 1
ATOM 1552 C C . SER A 1 189 ? -20.656 -10.041 23.404 1.00 95.00 189 SER A C 1
ATOM 1554 O O . SER A 1 189 ? -19.557 -9.501 23.560 1.00 95.00 189 SER A O 1
ATOM 1556 N N . LYS A 1 190 ? -21.154 -10.893 24.301 1.00 94.81 190 LYS A N 1
ATOM 1557 C CA . LYS A 1 190 ? -20.411 -11.277 25.503 1.00 94.81 190 LYS A CA 1
ATOM 1558 C C . LYS A 1 190 ? -19.124 -12.024 25.153 1.00 94.81 190 LYS A C 1
ATOM 1560 O O . LYS A 1 190 ? -18.111 -11.830 25.816 1.00 94.81 190 LYS A O 1
ATOM 1565 N N . GLU A 1 191 ? -19.140 -12.829 24.091 1.00 96.06 191 GLU A N 1
ATOM 1566 C CA . GLU A 1 191 ? -17.946 -13.505 23.584 1.00 96.06 191 GLU A CA 1
ATOM 1567 C C . GLU A 1 191 ? -16.859 -12.505 23.180 1.00 96.06 191 GLU A C 1
ATOM 1569 O O . GLU A 1 191 ? -15.702 -12.679 23.557 1.00 96.06 191 GLU A O 1
ATOM 1574 N N . TYR A 1 192 ? -17.223 -11.440 22.461 1.00 93.19 192 TYR A N 1
ATOM 1575 C CA . TYR A 1 192 ? -16.264 -10.415 22.056 1.00 93.19 192 TYR A CA 1
ATOM 1576 C C . TYR A 1 192 ? -15.737 -9.609 23.248 1.00 93.19 192 TYR A C 1
ATOM 1578 O O . TYR A 1 192 ? -14.540 -9.348 23.316 1.00 93.19 192 TYR A O 1
ATOM 1586 N N . TYR A 1 193 ? -16.590 -9.279 24.224 1.00 95.25 193 TYR A N 1
ATOM 1587 C CA . TYR A 1 193 ? -16.131 -8.663 25.474 1.00 95.25 193 TYR A CA 1
ATOM 1588 C C . TYR A 1 193 ? -15.084 -9.526 26.186 1.00 95.25 193 TYR A C 1
ATOM 1590 O O . TYR A 1 193 ? -14.030 -9.014 26.545 1.00 95.25 193 TYR A O 1
ATOM 1598 N N . ASN A 1 194 ? -15.328 -10.830 26.332 1.00 94.94 194 ASN A N 1
ATOM 1599 C CA . ASN A 1 194 ? -14.374 -11.724 26.990 1.00 94.94 194 ASN A CA 1
ATOM 1600 C C . ASN A 1 194 ? -13.025 -11.771 26.248 1.00 94.94 194 ASN A C 1
ATOM 1602 O O . ASN A 1 194 ? -11.981 -11.917 26.876 1.00 94.94 194 ASN A O 1
ATOM 1606 N N . LEU A 1 195 ? -13.024 -11.650 24.913 1.00 94.44 195 LEU A N 1
ATOM 1607 C CA . LEU A 1 195 ? -11.784 -11.534 24.138 1.00 94.44 195 LEU A CA 1
ATOM 1608 C C . LEU A 1 195 ? -11.036 -10.236 24.461 1.00 94.44 195 LEU A C 1
ATOM 1610 O O . LEU A 1 195 ? -9.826 -10.283 24.664 1.00 94.44 195 LEU A O 1
ATOM 1614 N N . LEU A 1 196 ? -11.747 -9.107 24.535 1.00 93.81 196 LEU A N 1
ATOM 1615 C CA . LEU A 1 196 ? -11.161 -7.823 24.926 1.00 93.81 196 LEU A CA 1
ATOM 1616 C C . LEU A 1 196 ? -10.597 -7.880 26.350 1.00 93.81 196 LEU A C 1
ATOM 1618 O O . LEU A 1 196 ? -9.462 -7.476 26.565 1.00 93.81 196 LEU A O 1
ATOM 1622 N N . GLU A 1 197 ? -11.361 -8.413 27.303 1.00 93.75 197 GLU A N 1
ATOM 1623 C CA . GLU A 1 197 ? -10.947 -8.553 28.701 1.00 93.75 197 GLU A CA 1
ATOM 1624 C C . GLU A 1 197 ? -9.684 -9.407 28.818 1.00 93.75 197 GLU A C 1
ATOM 1626 O O . GLU A 1 197 ? -8.684 -8.931 29.339 1.00 93.75 197 GLU A O 1
ATOM 1631 N N . ASN A 1 198 ? -9.655 -10.598 28.214 1.00 93.88 198 ASN A N 1
ATOM 1632 C CA . ASN A 1 198 ? -8.464 -11.454 28.225 1.00 93.88 198 ASN A CA 1
ATOM 1633 C C . ASN A 1 198 ? -7.226 -10.785 27.608 1.00 93.88 198 ASN A C 1
ATOM 1635 O O . ASN A 1 198 ? -6.099 -11.114 27.972 1.00 93.88 198 ASN A O 1
ATOM 1639 N N . HIS A 1 199 ? -7.417 -9.897 26.631 1.00 92.38 199 HIS A N 1
ATOM 1640 C CA . HIS A 1 199 ? -6.312 -9.237 25.943 1.00 92.38 199 HIS A CA 1
ATOM 1641 C C . HIS A 1 199 ? -5.819 -7.988 26.687 1.00 92.38 199 HIS A C 1
ATOM 1643 O O . HIS A 1 199 ? -4.625 -7.692 26.666 1.00 92.38 199 HIS A O 1
ATOM 1649 N N . TYR A 1 200 ? -6.723 -7.264 27.353 1.00 92.69 200 TYR A N 1
ATOM 1650 C CA . TYR A 1 200 ? -6.455 -5.938 27.909 1.00 92.69 200 TYR A CA 1
ATOM 1651 C C . TYR A 1 200 ? -6.614 -5.835 29.437 1.00 92.69 200 TYR A C 1
ATOM 1653 O O . TYR A 1 200 ? -6.402 -4.754 29.978 1.00 92.69 200 TYR A O 1
ATOM 1661 N N . GLU A 1 201 ? -6.936 -6.913 30.164 1.00 88.56 201 GLU A N 1
ATOM 1662 C CA . GLU A 1 201 ? -7.165 -6.895 31.626 1.00 88.56 201 GLU A CA 1
ATOM 1663 C C . GLU A 1 201 ? -6.025 -6.266 32.441 1.00 88.56 201 GLU A C 1
ATOM 1665 O O . GLU A 1 201 ? -6.274 -5.652 33.475 1.00 88.56 201 GLU A O 1
ATOM 1670 N N . ASN A 1 202 ? -4.786 -6.378 31.956 1.00 89.12 202 ASN A N 1
ATOM 1671 C CA . ASN A 1 202 ? -3.587 -5.883 32.632 1.00 89.12 202 ASN A CA 1
ATOM 1672 C C . ASN A 1 202 ? -3.171 -4.466 32.192 1.00 89.12 202 ASN A C 1
ATOM 1674 O O . ASN A 1 202 ? -2.137 -3.971 32.638 1.00 89.12 202 ASN A O 1
ATOM 1678 N N . TYR A 1 203 ? -3.934 -3.815 31.309 1.00 85.56 203 TYR A N 1
ATOM 1679 C CA . TYR A 1 203 ? -3.670 -2.435 30.907 1.00 85.56 203 TYR A CA 1
ATOM 1680 C C . TYR A 1 203 ? -4.202 -1.460 31.960 1.00 85.56 203 TYR A C 1
ATOM 1682 O O . TYR A 1 203 ? -5.343 -1.563 32.409 1.00 85.56 203 TYR A O 1
ATOM 1690 N N . GLU A 1 204 ? -3.384 -0.473 32.326 1.00 84.62 204 GLU A N 1
ATOM 1691 C CA . GLU A 1 204 ? -3.809 0.614 33.204 1.00 84.62 204 GLU A CA 1
ATOM 1692 C C . GLU A 1 204 ? -4.717 1.581 32.427 1.00 84.62 204 GLU A C 1
ATOM 1694 O O . GLU A 1 204 ? -4.321 2.155 31.411 1.00 84.62 204 GLU A O 1
ATOM 1699 N N . ILE A 1 205 ? -5.962 1.727 32.887 1.00 85.62 205 ILE A N 1
ATOM 1700 C CA . ILE A 1 205 ? -6.992 2.533 32.225 1.00 85.62 205 ILE A CA 1
ATOM 1701 C C . ILE A 1 205 ? -7.237 3.798 33.043 1.00 85.62 205 ILE A C 1
ATOM 1703 O O . ILE A 1 205 ? -7.757 3.743 34.158 1.00 85.62 205 ILE A O 1
ATOM 1707 N N . ASP A 1 206 ? -6.914 4.945 32.451 1.00 88.75 206 ASP A N 1
ATOM 1708 C CA . ASP A 1 206 ? -7.251 6.260 32.991 1.00 88.75 206 ASP A CA 1
ATOM 1709 C C . ASP A 1 206 ? -8.746 6.578 32.804 1.00 88.75 206 ASP A C 1
ATOM 1711 O O . ASP A 1 206 ? -9.202 7.037 31.755 1.00 88.75 206 ASP A O 1
ATOM 1715 N N . LEU A 1 207 ? -9.533 6.360 33.856 1.00 85.44 207 LEU A N 1
ATOM 1716 C CA . LEU A 1 207 ? -10.979 6.584 33.833 1.00 85.44 207 LEU A CA 1
ATOM 1717 C C . LEU A 1 207 ? -11.374 8.061 33.632 1.00 85.44 207 LEU A C 1
ATOM 1719 O O . LEU A 1 207 ? -12.499 8.326 33.186 1.00 85.44 207 LEU A O 1
ATOM 1723 N N . ASP A 1 208 ? -10.474 9.013 33.898 1.00 87.75 208 ASP A N 1
ATOM 1724 C CA . ASP A 1 208 ? -10.730 10.447 33.716 1.00 87.75 208 ASP A CA 1
ATOM 1725 C C . ASP A 1 208 ? -10.632 10.869 32.245 1.00 87.75 208 ASP A C 1
ATOM 1727 O O . ASP A 1 208 ? -11.157 11.909 31.835 1.00 87.75 208 ASP A O 1
ATOM 1731 N N . GLN A 1 209 ? -10.038 10.021 31.412 1.00 90.69 209 GLN A N 1
ATOM 1732 C CA . GLN A 1 209 ? -9.833 10.295 30.006 1.00 90.69 209 GLN A CA 1
ATOM 1733 C C . GLN A 1 209 ? -11.145 10.306 29.195 1.00 90.69 209 GLN A C 1
ATOM 1735 O O . GLN A 1 209 ? -12.085 9.537 29.436 1.00 90.69 209 GLN A O 1
ATOM 1740 N N . ASP A 1 210 ? -11.202 11.160 28.170 1.00 92.50 210 ASP A N 1
ATOM 1741 C CA . ASP A 1 210 ? -12.299 11.200 27.196 1.00 92.50 210 ASP A CA 1
ATOM 1742 C C . ASP A 1 210 ? -12.043 10.215 26.042 1.00 92.50 210 ASP A C 1
ATOM 1744 O O . ASP A 1 210 ? -11.415 10.533 25.028 1.00 92.50 210 ASP A O 1
ATOM 1748 N N . TYR A 1 211 ? -12.494 8.975 26.232 1.00 91.12 211 TYR A N 1
ATOM 1749 C CA . TYR A 1 211 ? -12.324 7.898 25.257 1.00 91.12 211 TYR A CA 1
ATOM 1750 C C . TYR A 1 211 ? -13.177 8.066 23.991 1.00 91.12 211 TYR A C 1
ATOM 1752 O O . TYR A 1 211 ? -12.774 7.576 22.938 1.00 91.12 211 TYR A O 1
ATOM 1760 N N . GLU A 1 212 ? -14.300 8.790 24.049 1.00 89.31 212 GLU A N 1
ATOM 1761 C CA . GLU A 1 212 ? -15.106 9.087 22.855 1.00 89.31 212 GLU A CA 1
ATOM 1762 C C . GLU A 1 212 ? -14.370 10.059 21.938 1.00 89.31 212 GLU A C 1
ATOM 1764 O O . GLU A 1 212 ? -14.269 9.833 20.727 1.00 89.31 212 GLU A O 1
ATOM 1769 N N . LYS A 1 213 ? -13.782 11.109 22.524 1.00 93.94 213 LYS A N 1
ATOM 1770 C CA . LYS A 1 213 ? -12.936 12.043 21.783 1.00 93.94 213 LYS A CA 1
ATOM 1771 C C . LYS A 1 213 ? -11.741 11.328 21.152 1.00 93.94 213 LYS A C 1
ATOM 1773 O O . LYS A 1 213 ? -11.524 11.494 19.952 1.00 93.94 213 LYS A O 1
ATOM 1778 N N . LYS A 1 214 ? -11.028 10.480 21.907 1.00 93.62 214 LYS A N 1
ATOM 1779 C CA . LYS A 1 214 ? -9.908 9.695 21.356 1.00 93.62 214 LYS A CA 1
ATOM 1780 C C . LYS A 1 214 ? -10.342 8.763 20.224 1.00 93.62 214 LYS A C 1
ATOM 1782 O O . LYS A 1 214 ? -9.664 8.703 19.206 1.00 93.62 214 LYS A O 1
ATOM 1787 N N . ALA A 1 215 ? -11.484 8.085 20.347 1.00 92.75 215 ALA A N 1
ATOM 1788 C CA . ALA A 1 215 ? -12.004 7.231 19.275 1.00 92.75 215 ALA A CA 1
ATOM 1789 C C . ALA A 1 215 ? -12.288 8.029 17.991 1.00 92.75 215 ALA A C 1
ATOM 1791 O O . ALA A 1 215 ? -11.998 7.566 16.884 1.00 92.75 215 ALA A O 1
ATOM 1792 N N . SER A 1 216 ? -12.818 9.250 18.129 1.00 94.12 216 SER A N 1
ATOM 1793 C CA . SER A 1 216 ? -13.017 10.142 16.986 1.00 94.12 216 SER A CA 1
ATOM 1794 C C . SER A 1 216 ? -11.700 10.612 16.370 1.00 94.12 216 SER A C 1
ATOM 1796 O O . SER A 1 216 ? -11.657 10.778 15.151 1.00 94.12 216 SER A O 1
ATOM 1798 N N . GLU A 1 217 ? -10.669 10.875 17.172 1.00 94.81 217 GLU A N 1
ATOM 1799 C CA . GLU A 1 217 ? -9.340 11.275 16.692 1.00 94.81 217 GLU A CA 1
ATOM 1800 C C . GLU A 1 217 ? -8.684 10.133 15.909 1.00 94.81 217 GLU A C 1
ATOM 1802 O O . GLU A 1 217 ? -8.359 10.326 14.739 1.00 94.81 217 GLU A O 1
ATOM 1807 N N . ILE A 1 218 ? -8.649 8.924 16.478 1.00 93.38 218 ILE A N 1
ATOM 1808 C CA . ILE A 1 218 ? -8.098 7.725 15.823 1.00 93.38 218 ILE A CA 1
ATOM 1809 C C . ILE A 1 218 ? -8.848 7.396 14.526 1.00 93.38 218 ILE A C 1
ATOM 1811 O O . ILE A 1 218 ? -8.244 7.014 13.530 1.00 93.38 218 ILE A O 1
ATOM 1815 N N . SER A 1 219 ? -10.171 7.579 14.488 1.00 94.00 219 SER A N 1
ATOM 1816 C CA . SER A 1 219 ? -10.942 7.348 13.256 1.00 94.00 219 SER A CA 1
ATOM 1817 C C . SER A 1 219 ? -10.606 8.354 12.149 1.00 94.00 219 SER A C 1
ATOM 1819 O O . SER A 1 219 ? -10.609 7.995 10.973 1.00 94.00 219 SER A O 1
ATOM 1821 N N . LYS A 1 220 ? -10.308 9.611 12.502 1.00 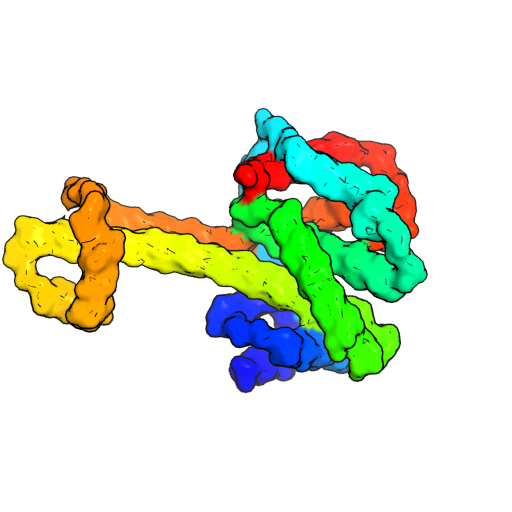93.25 220 LYS A N 1
ATOM 1822 C CA . LYS A 1 220 ? -9.865 10.625 11.531 1.00 93.25 220 LYS A CA 1
ATOM 1823 C C . LYS A 1 220 ? -8.451 10.344 11.040 1.00 93.25 220 LYS A C 1
ATOM 1825 O O . LYS A 1 220 ? -8.202 10.480 9.848 1.00 93.25 220 LYS A O 1
ATOM 1830 N N . GLU A 1 221 ? -7.563 9.953 11.945 1.00 92.00 221 GLU A N 1
ATOM 1831 C CA . GLU A 1 221 ? -6.191 9.552 11.635 1.00 92.00 221 GLU A CA 1
ATOM 1832 C C . GLU A 1 221 ? -6.171 8.341 10.699 1.00 92.00 221 GLU A C 1
ATOM 1834 O O . GLU A 1 221 ? -5.557 8.401 9.640 1.00 92.00 221 GLU A O 1
ATOM 1839 N N . PHE A 1 222 ? -6.954 7.301 10.998 1.00 92.75 222 PHE A N 1
ATOM 1840 C CA . PHE A 1 222 ? -7.125 6.149 10.116 1.00 92.75 222 PHE A CA 1
ATOM 1841 C C . PHE A 1 222 ? -7.592 6.553 8.715 1.00 92.75 222 PHE A C 1
ATOM 1843 O O . PHE A 1 222 ? -6.993 6.141 7.725 1.00 92.75 222 PHE A O 1
ATOM 1850 N N . GLU A 1 223 ? -8.638 7.380 8.603 1.00 92.25 223 GLU A N 1
ATOM 1851 C CA . GLU A 1 223 ? -9.096 7.847 7.291 1.00 92.25 223 GLU A CA 1
ATOM 1852 C C . GLU A 1 223 ? -8.045 8.709 6.581 1.00 92.25 223 GLU A C 1
ATOM 1854 O O . GLU A 1 223 ? -7.974 8.672 5.352 1.00 92.25 223 GLU A O 1
ATOM 1859 N N . PHE A 1 224 ? -7.217 9.459 7.311 1.00 92.00 224 PHE A N 1
ATOM 1860 C CA . PHE A 1 224 ? -6.093 10.180 6.724 1.00 92.00 224 PHE A CA 1
ATOM 1861 C C . PHE A 1 224 ? -5.041 9.210 6.179 1.00 92.00 224 PHE A C 1
ATOM 1863 O O . PHE A 1 224 ? -4.815 9.199 4.972 1.00 92.00 224 PHE A O 1
ATOM 1870 N N . LEU A 1 225 ? -4.471 8.341 7.016 1.00 91.38 225 LEU A N 1
ATOM 1871 C CA . LEU A 1 225 ? -3.436 7.375 6.621 1.00 91.38 225 LEU A CA 1
ATOM 1872 C C . LEU A 1 225 ? -3.890 6.498 5.452 1.00 91.38 225 LEU A C 1
ATOM 1874 O O . LEU A 1 225 ? -3.162 6.285 4.483 1.00 91.38 225 LEU A O 1
ATOM 1878 N N . TYR A 1 226 ? -5.147 6.062 5.488 1.00 90.81 226 TYR A N 1
ATOM 1879 C CA . TYR A 1 226 ? -5.732 5.245 4.439 1.00 90.81 226 TYR A CA 1
ATOM 1880 C C . TYR A 1 226 ? -5.802 5.962 3.076 1.00 90.81 226 TYR A C 1
ATOM 1882 O O . TYR A 1 226 ? -5.645 5.334 2.023 1.00 90.81 226 TYR A O 1
ATOM 1890 N N . ASN A 1 227 ? -6.038 7.277 3.058 1.00 91.69 227 ASN A N 1
ATOM 1891 C CA . ASN A 1 227 ? -6.248 8.060 1.834 1.00 91.69 227 ASN A CA 1
ATOM 1892 C C . ASN A 1 227 ? -5.066 8.978 1.468 1.00 91.69 227 ASN A C 1
ATOM 1894 O O . ASN A 1 22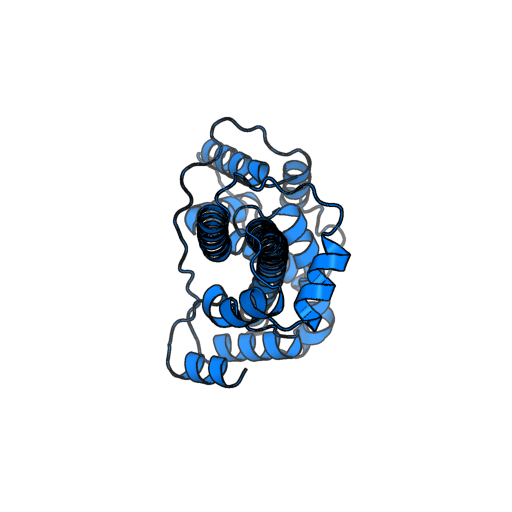7 ? -5.136 9.667 0.452 1.00 91.69 227 ASN A O 1
ATOM 1898 N N . SER A 1 228 ? -3.979 8.967 2.234 1.00 92.00 228 SER A N 1
ATOM 1899 C CA . SER A 1 228 ? -2.795 9.793 1.983 1.00 92.00 228 SER A CA 1
ATOM 1900 C C . SER A 1 228 ? -1.660 8.967 1.389 1.00 92.00 228 SER A C 1
ATOM 1902 O O . SER A 1 228 ? -1.323 7.893 1.883 1.00 92.00 228 SER A O 1
ATOM 1904 N N . PHE A 1 229 ? -1.053 9.479 0.324 1.00 91.88 229 PHE A N 1
ATOM 1905 C CA . PHE A 1 229 ? 0.163 8.924 -0.267 1.00 91.88 229 PHE A CA 1
ATOM 1906 C C . PHE A 1 229 ? 1.328 9.845 0.059 1.00 91.88 229 PHE A C 1
ATOM 1908 O O . PHE A 1 229 ? 1.141 11.057 0.129 1.00 91.88 229 PHE A O 1
ATOM 1915 N N . LEU A 1 230 ? 2.519 9.281 0.243 1.00 89.75 230 LEU A N 1
ATOM 1916 C CA . LEU A 1 230 ? 3.693 10.067 0.609 1.00 89.75 230 LEU A CA 1
ATOM 1917 C C . LEU A 1 230 ? 4.071 11.072 -0.487 1.00 89.75 230 LEU A C 1
ATOM 1919 O O . LEU A 1 230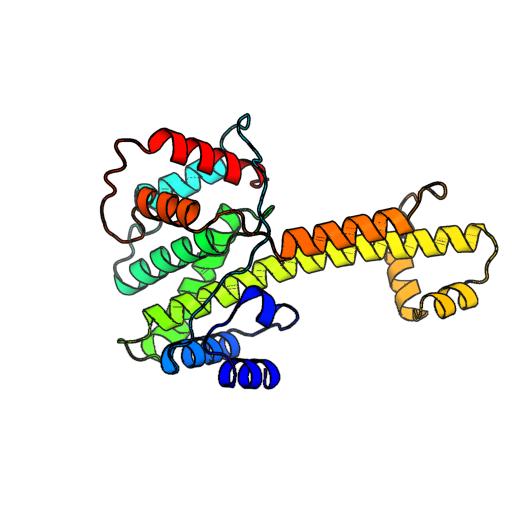 ? 4.528 12.170 -0.172 1.00 89.75 230 LEU A O 1
ATOM 1923 N N . PHE A 1 231 ? 3.851 10.705 -1.753 1.00 88.62 231 PHE A N 1
ATOM 1924 C CA . PHE A 1 231 ? 4.264 11.479 -2.918 1.00 88.62 231 PHE A CA 1
ATOM 1925 C C . PHE A 1 231 ? 3.116 11.833 -3.844 1.00 88.62 231 PHE A C 1
ATOM 1927 O O . PHE A 1 231 ? 2.250 11.007 -4.155 1.00 88.62 231 PHE A O 1
ATOM 1934 N N . ASP A 1 232 ? 3.161 13.056 -4.363 1.00 88.56 232 ASP A N 1
ATOM 1935 C CA . ASP A 1 232 ? 2.388 13.419 -5.538 1.00 88.56 232 ASP A CA 1
ATOM 1936 C C . ASP A 1 232 ? 3.027 12.851 -6.824 1.00 88.56 232 ASP A C 1
ATOM 1938 O O . ASP A 1 232 ? 3.984 12.078 -6.791 1.00 88.56 232 ASP A O 1
ATOM 1942 N N . TYR A 1 233 ? 2.450 13.173 -7.981 1.00 86.50 233 TYR A N 1
ATOM 1943 C CA . TYR A 1 233 ? 2.960 12.676 -9.260 1.00 86.50 233 TYR A CA 1
ATOM 1944 C C . TYR A 1 233 ? 4.354 13.228 -9.610 1.00 86.50 233 TYR A C 1
ATOM 1946 O O . TYR A 1 233 ? 5.149 12.524 -10.233 1.00 86.50 233 TYR A O 1
ATOM 1954 N N . ILE A 1 234 ? 4.643 14.477 -9.237 1.00 87.75 234 ILE A N 1
ATOM 1955 C CA . ILE A 1 234 ? 5.902 15.159 -9.555 1.00 87.75 234 ILE A CA 1
ATOM 1956 C C . ILE A 1 234 ? 7.019 14.564 -8.700 1.00 87.75 234 ILE A C 1
ATOM 1958 O O . ILE A 1 234 ? 8.041 14.145 -9.240 1.00 87.75 234 ILE A O 1
ATOM 1962 N N . ASP A 1 235 ? 6.773 14.445 -7.397 1.00 88.94 235 ASP A N 1
ATOM 1963 C CA . ASP A 1 235 ? 7.651 13.810 -6.418 1.00 88.94 235 ASP A CA 1
ATOM 1964 C C . ASP A 1 235 ? 8.033 12.385 -6.855 1.00 88.94 235 ASP A C 1
ATOM 1966 O O . ASP A 1 235 ? 9.215 12.034 -6.925 1.00 88.94 235 ASP A O 1
ATOM 1970 N N . SER A 1 236 ? 7.032 11.565 -7.209 1.00 91.38 236 SER A N 1
ATOM 1971 C CA . SER A 1 236 ? 7.270 10.196 -7.677 1.00 91.38 236 SER A CA 1
ATOM 1972 C C . SER A 1 236 ? 8.105 10.173 -8.959 1.00 91.38 236 SER A C 1
ATOM 1974 O O . SER A 1 236 ? 9.059 9.401 -9.050 1.00 91.38 236 SER A O 1
ATOM 1976 N N . ALA A 1 237 ? 7.775 11.014 -9.945 1.00 90.88 237 ALA A N 1
ATOM 1977 C CA . ALA A 1 237 ? 8.498 11.066 -11.214 1.00 90.88 237 ALA A CA 1
ATOM 1978 C C . ALA A 1 237 ? 9.967 11.468 -11.022 1.00 90.88 237 ALA A C 1
ATOM 1980 O O . ALA A 1 237 ? 10.852 10.854 -11.619 1.00 90.88 237 ALA A O 1
ATOM 1981 N N . LEU A 1 238 ? 10.220 12.450 -10.155 1.00 91.00 238 LEU A N 1
ATOM 1982 C CA . LEU A 1 238 ? 11.557 12.936 -9.841 1.00 91.00 238 LEU A CA 1
ATOM 1983 C C . LEU A 1 238 ? 12.421 11.837 -9.196 1.00 91.00 238 LEU A C 1
ATOM 1985 O O . LEU A 1 238 ? 13.551 11.610 -9.632 1.00 91.00 238 LEU A O 1
ATOM 1989 N N . LEU A 1 239 ? 11.890 11.097 -8.213 1.00 91.69 239 LEU A N 1
ATOM 1990 C CA . LEU A 1 239 ? 12.630 9.993 -7.588 1.00 91.69 239 LEU A CA 1
ATOM 1991 C C . LEU A 1 239 ? 12.872 8.828 -8.555 1.00 91.69 239 LEU A C 1
ATOM 1993 O O . LEU A 1 239 ? 13.960 8.255 -8.581 1.00 91.69 239 LEU A O 1
ATOM 1997 N N . ILE A 1 240 ? 11.867 8.473 -9.359 1.00 93.56 240 ILE A N 1
ATOM 1998 C CA . ILE A 1 240 ? 11.970 7.397 -10.354 1.00 93.56 240 ILE A CA 1
ATOM 1999 C C . ILE A 1 240 ? 13.060 7.709 -11.387 1.00 93.56 240 ILE A C 1
ATOM 2001 O O . ILE A 1 240 ? 13.821 6.808 -11.758 1.00 93.56 240 ILE A O 1
ATOM 2005 N N . ASP A 1 241 ? 13.148 8.966 -11.832 1.00 91.25 241 ASP A N 1
ATOM 2006 C CA . ASP A 1 241 ? 14.196 9.418 -12.746 1.00 91.25 241 ASP A CA 1
ATOM 2007 C C . ASP A 1 241 ? 15.570 9.408 -12.066 1.00 91.25 241 ASP A C 1
ATOM 2009 O O . ASP A 1 241 ? 16.512 8.829 -12.601 1.00 91.25 241 ASP A O 1
ATOM 2013 N N . TYR A 1 242 ? 15.675 9.925 -10.837 1.00 91.31 242 TYR A N 1
ATOM 2014 C CA . TYR A 1 242 ? 16.913 9.901 -10.045 1.00 91.31 242 TYR A CA 1
ATOM 2015 C C . TYR A 1 242 ? 17.509 8.501 -9.860 1.00 91.31 242 TYR A C 1
ATOM 2017 O O . TYR A 1 242 ? 18.733 8.339 -9.873 1.00 91.31 242 TYR A O 1
ATOM 2025 N N . LEU A 1 243 ? 16.653 7.491 -9.709 1.00 92.69 243 LEU A N 1
ATOM 2026 C CA . LEU A 1 243 ? 17.042 6.085 -9.574 1.00 92.69 243 LEU A CA 1
ATOM 2027 C C . LEU A 1 243 ? 17.248 5.374 -10.926 1.00 92.69 243 LEU A C 1
ATOM 2029 O O . LEU A 1 243 ? 17.625 4.197 -10.970 1.00 92.69 243 LEU A O 1
ATOM 2033 N N . GLU A 1 244 ? 16.999 6.066 -12.040 1.00 92.69 244 GLU A N 1
ATOM 2034 C CA . GLU A 1 244 ? 17.110 5.562 -13.412 1.00 92.69 244 GLU A CA 1
ATOM 2035 C C . GLU A 1 244 ? 16.292 4.275 -13.636 1.00 92.69 244 GLU A C 1
ATOM 2037 O O . GLU A 1 244 ? 16.741 3.334 -14.304 1.00 92.69 244 GLU A O 1
ATOM 2042 N N . LEU A 1 245 ? 15.103 4.177 -13.031 1.00 92.62 245 LEU A N 1
ATOM 2043 C CA . LEU A 1 245 ? 14.259 2.971 -13.096 1.00 92.62 245 LEU A CA 1
ATOM 2044 C C . LEU A 1 245 ? 13.586 2.798 -14.466 1.00 92.62 245 LEU A C 1
ATOM 2046 O O . LEU A 1 245 ? 13.263 1.684 -14.873 1.00 92.62 245 LEU A O 1
ATOM 2050 N N . SER A 1 246 ? 13.441 3.884 -15.225 1.00 83.44 246 SER A N 1
ATOM 2051 C CA . SER A 1 246 ? 12.971 3.866 -16.616 1.00 83.44 246 SER A CA 1
ATOM 2052 C C . SER A 1 246 ? 14.019 3.332 -17.608 1.00 83.44 246 SER A C 1
ATOM 2054 O O . SER A 1 246 ? 13.698 3.099 -18.774 1.00 83.44 246 SER A O 1
ATOM 2056 N N . GLY A 1 247 ? 15.270 3.141 -17.167 1.00 72.00 247 GLY A N 1
ATOM 2057 C CA . GLY A 1 247 ? 16.401 2.751 -18.014 1.00 72.00 247 GLY A CA 1
ATOM 2058 C C . GLY A 1 247 ? 17.041 3.908 -18.791 1.00 72.00 247 GLY A C 1
ATOM 2059 O O . GLY A 1 247 ? 17.961 3.676 -19.577 1.00 72.00 247 GLY A O 1
ATOM 2060 N N . VAL A 1 248 ? 16.580 5.144 -18.582 1.00 74.06 248 VAL A N 1
ATOM 2061 C CA . VAL A 1 248 ? 17.196 6.358 -19.132 1.00 74.06 248 VAL A CA 1
ATOM 2062 C C . VAL A 1 248 ? 18.078 6.987 -18.058 1.00 74.06 248 VAL A C 1
ATOM 2064 O O . VAL A 1 248 ? 17.655 7.118 -16.914 1.00 74.06 248 VAL A O 1
ATOM 2067 N N . LYS A 1 249 ? 19.309 7.368 -18.427 1.00 73.56 249 LYS A N 1
ATOM 2068 C CA . LYS A 1 249 ? 20.192 8.097 -17.512 1.00 73.56 249 LYS A CA 1
ATOM 2069 C C . LYS A 1 249 ? 19.625 9.474 -17.217 1.00 73.56 249 LYS A C 1
ATOM 2071 O O . LYS A 1 249 ? 19.328 10.226 -18.150 1.00 73.56 249 LYS A O 1
ATOM 2076 N N . SER A 1 250 ? 19.543 9.799 -15.937 1.00 68.50 250 SER A N 1
ATOM 2077 C CA . SER A 1 250 ? 19.002 11.075 -15.492 1.00 68.50 250 SER A CA 1
ATOM 2078 C C . SER A 1 250 ? 19.990 12.214 -15.767 1.00 68.50 250 SER A C 1
ATOM 2080 O O . SER A 1 250 ? 21.210 12.058 -15.672 1.00 68.50 250 SER A O 1
ATOM 2082 N N . ASN A 1 251 ? 19.466 13.385 -16.132 1.00 64.31 251 ASN A N 1
ATOM 2083 C CA . ASN A 1 251 ? 20.239 14.619 -16.311 1.00 64.31 251 ASN A CA 1
ATOM 2084 C C . ASN A 1 251 ? 19.768 15.668 -15.289 1.00 64.31 251 ASN A C 1
ATOM 2086 O O . ASN A 1 251 ? 19.404 16.782 -15.653 1.00 64.31 251 ASN A O 1
ATOM 2090 N N . LEU A 1 252 ? 19.791 15.318 -14.001 1.00 65.81 252 LEU A N 1
ATOM 2091 C CA . LEU A 1 252 ? 19.240 16.122 -12.894 1.00 65.81 252 LEU A CA 1
ATOM 2092 C C . LEU A 1 252 ? 20.110 17.324 -12.481 1.00 65.81 252 LEU A C 1
ATOM 2094 O O . LEU A 1 252 ? 20.209 17.669 -11.303 1.00 65.81 252 LEU A O 1
ATOM 2098 N N . LYS A 1 253 ? 20.781 17.988 -13.432 1.00 59.59 253 LYS A N 1
ATOM 2099 C CA . LYS A 1 253 ? 21.542 19.213 -13.140 1.00 59.59 253 LYS A CA 1
ATOM 2100 C C . LYS A 1 253 ? 20.573 20.352 -12.800 1.00 59.59 253 LYS A C 1
ATOM 2102 O O . LYS A 1 253 ? 20.185 21.106 -13.685 1.00 59.59 253 LYS A O 1
ATOM 2107 N N . GLY A 1 254 ? 20.226 20.482 -11.522 1.00 60.94 254 GLY A N 1
ATOM 2108 C CA . GLY A 1 254 ? 19.302 21.501 -11.009 1.00 60.94 254 GLY A CA 1
ATOM 2109 C C . GLY A 1 254 ? 18.413 21.012 -9.866 1.00 60.94 254 GLY A C 1
ATOM 2110 O O . GLY A 1 254 ? 18.049 21.816 -9.011 1.00 60.94 254 GLY A O 1
ATOM 2111 N N . ASP A 1 255 ? 18.172 19.700 -9.789 1.00 76.69 255 ASP A N 1
ATOM 2112 C CA . ASP A 1 255 ? 17.109 19.131 -8.945 1.00 76.69 255 ASP A CA 1
ATOM 2113 C C . ASP A 1 255 ? 17.649 18.447 -7.675 1.00 76.69 255 ASP A C 1
ATOM 2115 O O . ASP A 1 255 ? 16.899 17.881 -6.885 1.00 76.69 255 ASP A O 1
ATOM 2119 N N . GLU A 1 256 ? 18.963 18.519 -7.423 1.00 79.50 256 GLU A N 1
ATOM 2120 C CA . GLU A 1 256 ? 19.614 17.894 -6.257 1.00 79.50 256 GLU A CA 1
ATOM 2121 C C . GLU A 1 256 ? 18.983 18.329 -4.928 1.00 79.50 256 GLU A C 1
ATOM 2123 O O . GLU A 1 256 ? 18.804 17.517 -4.022 1.00 79.50 256 GLU A O 1
ATOM 2128 N N . LYS A 1 257 ? 18.606 19.608 -4.813 1.00 82.44 257 LYS A N 1
ATOM 2129 C CA . LYS A 1 257 ? 17.945 20.133 -3.613 1.00 82.44 257 LYS A CA 1
ATOM 2130 C C . LYS A 1 257 ? 16.550 19.528 -3.423 1.00 82.44 257 LYS A C 1
ATOM 2132 O O . LYS A 1 257 ? 16.169 19.236 -2.293 1.00 82.44 257 LYS A O 1
ATOM 2137 N N . GLU A 1 258 ? 15.804 19.348 -4.510 1.00 84.44 258 GLU A N 1
ATOM 2138 C CA . GLU A 1 258 ? 14.462 18.760 -4.484 1.00 84.44 258 GLU A CA 1
ATOM 2139 C C . GLU A 1 258 ? 14.532 17.275 -4.125 1.00 84.44 258 GLU A C 1
ATOM 2141 O O . GLU A 1 258 ? 13.798 16.828 -3.247 1.00 84.44 258 GLU A O 1
ATOM 2146 N N . ILE A 1 259 ? 15.506 16.546 -4.682 1.00 85.69 259 ILE A N 1
ATOM 2147 C CA . ILE A 1 259 ? 15.800 15.163 -4.293 1.00 85.69 259 ILE A CA 1
ATOM 2148 C C . ILE A 1 259 ? 16.145 15.068 -2.808 1.00 85.69 259 ILE A C 1
ATOM 2150 O O . ILE A 1 259 ? 15.563 14.251 -2.107 1.00 85.69 259 ILE A O 1
ATOM 2154 N N . ILE A 1 260 ? 17.048 15.907 -2.293 1.00 83.62 260 ILE A N 1
ATOM 2155 C CA . ILE A 1 260 ? 17.408 15.880 -0.865 1.00 83.62 260 ILE A CA 1
ATOM 2156 C C . ILE A 1 260 ? 16.175 16.115 0.014 1.00 83.62 260 ILE A C 1
ATOM 2158 O O . ILE A 1 260 ? 15.980 15.400 0.996 1.00 83.62 260 ILE A O 1
ATOM 2162 N N . ASN A 1 261 ? 15.327 17.082 -0.338 1.00 83.06 261 ASN A N 1
ATOM 2163 C CA . ASN A 1 261 ? 14.088 17.342 0.396 1.00 83.06 261 ASN A CA 1
ATOM 2164 C C . ASN A 1 261 ? 13.134 16.141 0.354 1.00 83.06 261 ASN A C 1
ATOM 2166 O O . ASN A 1 261 ? 12.529 15.793 1.367 1.00 83.06 261 ASN A O 1
ATOM 2170 N N . LEU A 1 262 ? 13.033 15.476 -0.794 1.00 85.69 262 LEU A N 1
ATOM 2171 C CA . LEU A 1 262 ? 12.235 14.270 -0.955 1.00 85.69 262 LEU A CA 1
ATOM 2172 C C . LEU A 1 262 ? 12.776 13.101 -0.110 1.00 85.69 262 LEU A C 1
ATOM 2174 O O . LEU A 1 262 ? 12.007 12.419 0.563 1.00 85.69 262 LEU A O 1
ATOM 2178 N N . LEU A 1 263 ? 14.096 12.901 -0.074 1.00 86.38 263 LEU A N 1
ATOM 2179 C CA . LEU A 1 263 ? 14.733 11.871 0.754 1.00 86.38 263 LEU A CA 1
ATOM 2180 C C . LEU A 1 263 ? 14.504 12.104 2.250 1.00 86.38 263 LEU A C 1
ATOM 2182 O O . LEU A 1 263 ? 14.242 11.154 2.991 1.00 86.38 263 LEU A O 1
ATOM 2186 N N . LYS A 1 264 ? 14.554 13.364 2.694 1.00 83.56 264 LYS A N 1
ATOM 2187 C CA . LYS A 1 264 ? 14.230 13.727 4.078 1.00 83.56 264 LYS A CA 1
ATOM 2188 C C . LYS A 1 264 ? 12.795 13.359 4.443 1.00 83.56 264 LYS A C 1
ATOM 2190 O O . LYS A 1 264 ? 12.601 12.768 5.497 1.00 83.56 264 LYS A O 1
ATOM 2195 N N . ARG A 1 265 ? 11.825 13.630 3.560 1.00 80.50 265 ARG A N 1
ATOM 2196 C CA . ARG A 1 265 ? 10.408 13.257 3.747 1.00 80.50 265 ARG A CA 1
ATOM 2197 C C . ARG A 1 265 ? 10.210 11.754 3.925 1.00 80.50 265 ARG A C 1
ATOM 2199 O O . ARG A 1 265 ? 9.447 11.347 4.788 1.00 80.50 265 ARG A O 1
ATOM 2206 N N . ILE A 1 266 ? 10.895 10.923 3.137 1.00 81.62 266 ILE A N 1
ATOM 2207 C CA . ILE A 1 266 ? 10.800 9.459 3.295 1.00 81.62 266 ILE A CA 1
ATOM 2208 C C . ILE A 1 266 ? 11.371 9.029 4.643 1.00 81.62 266 ILE A C 1
ATOM 2210 O O . ILE A 1 266 ? 10.770 8.234 5.357 1.00 81.62 266 ILE A O 1
ATOM 2214 N N . SER A 1 267 ? 12.522 9.594 5.001 1.00 79.75 267 SER A N 1
ATOM 2215 C CA . SER A 1 267 ? 13.272 9.224 6.203 1.00 79.75 267 SER A CA 1
ATOM 2216 C C . SER A 1 267 ? 12.504 9.457 7.499 1.00 79.75 267 SER A C 1
ATOM 2218 O O . SER A 1 267 ? 12.824 8.857 8.517 1.00 79.75 267 SER A O 1
ATOM 2220 N N . GLU A 1 268 ? 11.478 10.304 7.478 1.00 71.00 268 GLU A N 1
ATOM 2221 C CA . GLU A 1 268 ? 10.612 10.528 8.631 1.00 71.00 268 GLU A CA 1
ATOM 2222 C C . GLU A 1 268 ? 9.810 9.298 9.059 1.00 71.00 268 GLU A C 1
ATOM 2224 O O . GLU A 1 268 ? 9.383 9.239 10.215 1.00 71.00 268 GLU A O 1
ATOM 2229 N N . PHE A 1 269 ? 9.608 8.363 8.128 1.00 72.19 269 PHE A N 1
ATOM 2230 C CA . PHE A 1 269 ? 8.740 7.194 8.256 1.00 72.19 269 PHE A CA 1
ATOM 2231 C C . PHE A 1 269 ? 9.511 5.868 8.169 1.00 72.19 269 PHE A C 1
ATOM 2233 O O . PHE A 1 269 ? 8.910 4.798 8.120 1.00 72.19 269 PHE A O 1
ATOM 2240 N N . GLU A 1 270 ? 10.842 5.935 8.157 1.00 69.06 270 GLU A N 1
ATOM 2241 C CA . GLU A 1 270 ? 11.737 4.783 8.253 1.00 69.06 270 GLU A CA 1
ATOM 2242 C C . GLU A 1 270 ? 12.116 4.624 9.735 1.00 69.06 270 GLU A C 1
ATOM 2244 O O . GLU A 1 270 ? 12.861 5.447 10.271 1.00 69.06 270 GLU A O 1
ATOM 2249 N N . ILE A 1 271 ? 11.533 3.625 10.409 1.00 53.59 271 ILE A N 1
ATOM 2250 C CA . ILE A 1 271 ? 11.739 3.325 11.842 1.00 53.59 271 ILE A CA 1
ATOM 2251 C C . ILE A 1 271 ? 12.816 2.254 12.006 1.00 53.59 271 ILE A C 1
ATOM 2253 O O . ILE A 1 271 ? 12.732 1.233 11.290 1.00 53.59 271 ILE A O 1
#

Radius of gyration: 22.35 Å; chains: 1; bounding box: 51×39×64 Å

Secondary structure (DSSP, 8-state):
-HHHHHHHHH-SEEEHHHHTTT----HHHHHHHHHHHHHTTPEEE---B------TTPPPPHHHHHHHHHHHTTGGGTT---HHHHHHHHHHHHHHHHHPBTT--HHHHHHHHHHHHHHHHHHTGGGS-TTTHHHHHHHHHHHHHHHHHHHHHHHHHHHHHHHHHHHHHHHHHHTT--HHHHHHHTT--HHHHHHHHHHHTTS---TTS-HHHHHHHHHHHHHHHHHBBS--HHHHHHHHHHTTTTSSPP--TTTHHHHHHHHHHHHTT--